Protein AF-A0A3B9FQT8-F1 (afdb_monomer_lite)

pLDDT: mean 70.8, std 20.66, range [24.17, 93.81]

Radius of gyration: 20.5 Å; chains: 1; bounding box: 71×34×58 Å

Structure (mmCIF, N/CA/C/O backbone):
data_AF-A0A3B9FQT8-F1
#
_entry.id   AF-A0A3B9FQT8-F1
#
loop_
_atom_site.group_PDB
_atom_site.id
_atom_site.type_symbol
_atom_site.label_atom_id
_atom_site.label_alt_id
_atom_site.label_comp_id
_atom_site.label_asym_id
_atom_site.label_entity_id
_atom_site.label_seq_id
_atom_site.pdbx_PDB_ins_code
_atom_site.Cartn_x
_atom_site.Cartn_y
_atom_site.Cartn_z
_atom_site.occupancy
_atom_site.B_iso_or_equiv
_atom_site.auth_seq_id
_atom_site.auth_comp_id
_atom_site.auth_asym_id
_atom_site.auth_atom_id
_atom_site.pdbx_PDB_model_num
ATOM 1 N N . MET A 1 1 ? -4.802 -6.062 -36.156 1.00 36.38 1 MET A N 1
ATOM 2 C CA . MET A 1 1 ? -5.718 -6.215 -35.008 1.00 36.38 1 MET A CA 1
ATOM 3 C C . MET A 1 1 ? -4.936 -6.921 -33.909 1.00 36.38 1 MET A C 1
ATOM 5 O O . MET A 1 1 ? -4.698 -8.113 -34.030 1.00 36.38 1 MET A O 1
ATOM 9 N N . LEU A 1 2 ? -4.397 -6.176 -32.940 1.00 36.47 2 LEU A N 1
ATOM 10 C CA . LEU A 1 2 ? -3.640 -6.739 -31.816 1.00 36.47 2 LEU A CA 1
ATOM 11 C C . LEU A 1 2 ? -4.646 -7.196 -30.754 1.00 36.47 2 LEU A C 1
ATOM 13 O O . LEU A 1 2 ? -5.379 -6.374 -30.210 1.00 36.47 2 LEU A O 1
ATOM 17 N N . LEU A 1 3 ? -4.719 -8.507 -30.516 1.00 34.28 3 LEU A N 1
ATOM 18 C CA . LEU A 1 3 ? -5.424 -9.066 -29.365 1.00 34.28 3 LEU A CA 1
ATOM 19 C C . LEU A 1 3 ? -4.626 -8.712 -28.103 1.00 34.28 3 LEU A C 1
ATOM 21 O O . LEU A 1 3 ? -3.493 -9.165 -27.951 1.00 34.28 3 LEU A O 1
ATOM 25 N N . PHE A 1 4 ? -5.213 -7.935 -27.196 1.00 37.38 4 PHE A N 1
ATOM 26 C CA . PHE A 1 4 ? -4.702 -7.795 -25.835 1.00 37.38 4 PHE A CA 1
ATOM 27 C C . PHE A 1 4 ? -5.179 -9.001 -25.025 1.00 37.38 4 PHE A C 1
ATOM 29 O O . PHE A 1 4 ? -6.368 -9.135 -24.742 1.00 37.38 4 PHE A O 1
ATOM 36 N N . ALA A 1 5 ? -4.265 -9.905 -24.681 1.00 36.44 5 ALA A N 1
ATOM 37 C CA . ALA A 1 5 ? -4.543 -10.942 -23.700 1.00 36.44 5 ALA A CA 1
ATOM 38 C C . ALA A 1 5 ? -4.401 -10.325 -22.303 1.00 36.44 5 ALA A C 1
ATOM 40 O O . ALA A 1 5 ? -3.292 -10.097 -21.829 1.00 36.44 5 ALA A O 1
ATOM 41 N N . THR A 1 6 ? -5.519 -10.027 -21.643 1.00 40.50 6 THR A N 1
ATOM 42 C CA . THR A 1 6 ? -5.519 -9.680 -20.218 1.00 40.50 6 THR A CA 1
ATOM 43 C C . THR A 1 6 ? -5.272 -10.960 -19.421 1.00 40.50 6 THR A C 1
ATOM 45 O O . THR A 1 6 ? -6.192 -11.734 -19.168 1.00 40.50 6 THR A O 1
ATOM 48 N N . THR A 1 7 ? -4.023 -11.236 -19.051 1.00 37.22 7 THR A N 1
ATOM 49 C CA . THR A 1 7 ? -3.712 -12.327 -18.120 1.00 37.22 7 THR A CA 1
ATOM 50 C C . THR A 1 7 ? -4.019 -11.877 -16.698 1.00 37.22 7 THR A C 1
ATOM 52 O O . THR A 1 7 ? -3.201 -11.228 -16.050 1.00 37.22 7 THR A O 1
ATOM 55 N N . ILE A 1 8 ? -5.211 -12.217 -16.208 1.00 42.59 8 ILE A N 1
ATOM 56 C CA . ILE A 1 8 ? -5.573 -12.025 -14.802 1.00 42.59 8 ILE A CA 1
ATOM 57 C C . ILE A 1 8 ? -4.926 -13.155 -13.998 1.00 42.59 8 ILE A C 1
ATOM 59 O O . ILE A 1 8 ? -5.256 -14.328 -14.170 1.00 42.59 8 ILE A O 1
ATOM 63 N N . SER A 1 9 ? -3.992 -12.805 -13.118 1.00 40.97 9 SER A N 1
ATOM 64 C CA . SER A 1 9 ? -3.380 -13.748 -12.179 1.00 40.97 9 SER A CA 1
ATOM 65 C C . SER A 1 9 ? -4.219 -13.802 -10.904 1.00 40.97 9 SER A C 1
ATOM 67 O O . SER A 1 9 ? -3.857 -13.181 -9.913 1.00 40.97 9 SER A O 1
ATOM 69 N N . VAL A 1 10 ? -5.353 -14.507 -10.913 1.00 44.75 10 VAL A N 1
ATOM 70 C CA . VAL A 1 10 ? -6.155 -14.655 -9.688 1.00 44.75 10 VAL A CA 1
ATOM 71 C C . VAL A 1 10 ? -5.441 -15.626 -8.757 1.00 44.75 10 VAL A C 1
ATOM 73 O O . VAL A 1 10 ? -5.371 -16.824 -9.027 1.00 44.75 10 VAL A O 1
ATOM 76 N N . ALA A 1 11 ? -4.915 -15.122 -7.649 1.00 50.19 11 ALA A N 1
ATOM 77 C CA . ALA A 1 11 ? -4.458 -15.962 -6.558 1.00 50.19 11 ALA A CA 1
ATOM 78 C C . ALA A 1 11 ? -5.355 -15.753 -5.343 1.00 50.19 11 ALA A C 1
ATOM 80 O O . ALA A 1 11 ? -5.634 -14.625 -4.958 1.00 50.19 11 ALA A O 1
ATOM 81 N N . SER A 1 12 ? -5.818 -16.850 -4.750 1.00 46.22 12 SER A N 1
ATOM 82 C CA . SER A 1 12 ? -6.508 -16.832 -3.463 1.00 46.22 12 SER A CA 1
ATOM 83 C C . SER A 1 12 ? -5.451 -16.941 -2.373 1.00 46.22 12 SER A C 1
ATOM 85 O O . SER A 1 12 ? -4.784 -17.970 -2.264 1.00 46.22 12 SER A O 1
ATOM 87 N N . ALA A 1 13 ? -5.251 -15.873 -1.602 1.00 50.38 13 ALA A N 1
ATOM 88 C CA . ALA A 1 13 ? -4.265 -15.883 -0.526 1.00 50.38 13 ALA A CA 1
ATOM 89 C C . ALA A 1 13 ? -4.839 -16.475 0.777 1.00 50.38 13 ALA A C 1
ATOM 91 O O . ALA A 1 13 ? -4.107 -17.141 1.507 1.00 50.38 13 ALA A O 1
ATOM 92 N N . TYR A 1 14 ? -6.135 -16.266 1.073 1.00 54.72 14 TYR A N 1
ATOM 93 C CA . TYR A 1 14 ? -6.756 -16.705 2.332 1.00 54.72 14 TYR A CA 1
ATOM 94 C C . TYR A 1 14 ? -8.260 -17.024 2.189 1.00 54.72 14 TYR A C 1
ATOM 96 O O . TYR A 1 14 ? -9.060 -16.103 2.003 1.00 54.72 14 TYR A O 1
ATOM 104 N N . PRO A 1 15 ? -8.691 -18.295 2.345 1.00 47.94 15 PRO A N 1
ATOM 105 C CA . PRO A 1 15 ? -10.110 -18.655 2.380 1.00 47.94 15 PRO A CA 1
ATOM 106 C C . PRO A 1 15 ? -10.819 -17.923 3.531 1.00 47.94 15 PRO A C 1
ATOM 108 O O . PRO A 1 15 ? -10.458 -18.102 4.692 1.00 47.94 15 PRO A O 1
ATOM 111 N N . GLY A 1 16 ? -11.804 -17.079 3.209 1.00 54.97 16 GLY A N 1
ATOM 112 C CA . GLY A 1 16 ? -12.600 -16.320 4.184 1.00 54.97 16 GLY A CA 1
ATOM 113 C C . GLY A 1 16 ? -12.370 -14.807 4.187 1.00 54.97 16 GLY A C 1
ATOM 114 O O . GLY A 1 16 ? -13.170 -14.089 4.779 1.00 54.97 16 GLY A O 1
ATOM 115 N N . SER A 1 17 ? -11.341 -14.299 3.500 1.00 65.50 17 SER A N 1
ATOM 116 C CA . SER A 1 17 ? -11.273 -12.863 3.205 1.00 65.50 17 SER A CA 1
ATOM 117 C C . SER A 1 17 ? -12.121 -12.534 1.983 1.00 65.50 17 SER A C 1
ATOM 119 O O . SER A 1 17 ? -12.069 -13.259 0.997 1.00 65.50 17 SER A O 1
ATOM 121 N N . ARG A 1 18 ? -12.854 -11.419 2.022 1.00 78.19 18 ARG A N 1
ATOM 122 C CA . ARG A 1 18 ? -13.570 -10.868 0.860 1.00 78.19 18 ARG A CA 1
ATOM 123 C C . ARG A 1 18 ? -12.899 -9.614 0.304 1.00 78.19 18 ARG A C 1
ATOM 125 O O . ARG A 1 18 ? -13.451 -8.986 -0.590 1.00 78.19 18 ARG A O 1
ATOM 132 N N . SER A 1 19 ? -11.734 -9.238 0.831 1.00 81.44 19 SER A N 1
ATOM 133 C CA . SER A 1 19 ? -10.982 -8.087 0.337 1.00 81.44 19 SER A CA 1
ATOM 134 C C . SER A 1 19 ? -10.170 -8.443 -0.907 1.00 81.44 19 SER A C 1
ATOM 136 O O . SER A 1 19 ? -9.731 -9.585 -1.071 1.00 81.44 19 SER A O 1
ATOM 138 N N . SER A 1 20 ? -9.936 -7.452 -1.763 1.00 88.81 20 SER A N 1
ATOM 139 C CA . SER A 1 20 ? -9.122 -7.571 -2.975 1.00 88.81 20 SER A CA 1
ATOM 140 C C . SER A 1 20 ? -8.176 -6.381 -3.119 1.00 88.81 20 SER A C 1
ATOM 142 O O . SER A 1 20 ? -8.439 -5.287 -2.611 1.00 88.81 20 SER A O 1
ATOM 144 N N . LEU A 1 21 ? -7.060 -6.607 -3.806 1.00 90.88 21 LEU A N 1
ATOM 145 C CA . LEU A 1 21 ? -6.100 -5.577 -4.187 1.00 90.88 21 LEU A CA 1
ATOM 146 C C . LEU A 1 21 ? -5.890 -5.625 -5.698 1.00 90.88 21 LEU A C 1
ATOM 148 O O . LEU A 1 21 ? -5.604 -6.676 -6.263 1.00 90.88 21 LEU A O 1
ATOM 152 N N . GLU A 1 22 ? -5.980 -4.466 -6.324 1.00 93.56 22 GLU A N 1
ATOM 153 C CA . GLU A 1 22 ? -5.729 -4.237 -7.737 1.00 93.56 22 GLU A CA 1
ATOM 154 C C . GLU A 1 22 ? -4.630 -3.186 -7.882 1.00 93.56 22 GLU A C 1
ATOM 156 O O . GLU A 1 22 ? -4.631 -2.179 -7.175 1.00 93.56 22 GLU A O 1
ATOM 161 N N . ILE A 1 23 ? -3.691 -3.410 -8.795 1.00 93.62 23 ILE A N 1
ATOM 162 C CA . ILE A 1 23 ? -2.623 -2.469 -9.118 1.00 93.62 23 I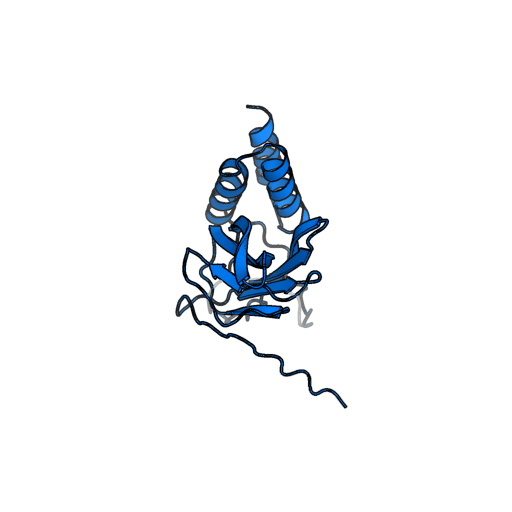LE A CA 1
ATOM 163 C C . ILE A 1 23 ? -2.557 -2.327 -10.634 1.00 93.62 23 ILE A C 1
ATOM 165 O O . ILE A 1 23 ? -2.303 -3.301 -11.345 1.00 93.62 23 ILE A O 1
ATOM 169 N N . VAL A 1 24 ? -2.749 -1.104 -11.120 1.00 93.38 24 VAL A N 1
ATOM 170 C CA . VAL A 1 24 ? -2.554 -0.750 -12.530 1.00 93.38 24 VAL A CA 1
ATOM 171 C C . VAL A 1 24 ? -1.216 -0.032 -12.681 1.00 93.38 24 VAL A C 1
ATOM 173 O O . VAL A 1 24 ? -0.952 0.947 -11.987 1.00 93.38 24 VAL A O 1
ATOM 176 N N . SER A 1 25 ? -0.365 -0.508 -13.583 1.00 93.12 25 SER A N 1
ATOM 177 C CA . SER A 1 25 ? 0.898 0.136 -13.936 1.00 93.12 25 SER A CA 1
ATOM 178 C C . SER A 1 25 ? 0.737 0.991 -15.187 1.00 93.12 25 SER A C 1
ATOM 180 O O . SER A 1 25 ? 0.276 0.513 -16.222 1.00 93.12 25 SER A O 1
ATOM 182 N N . TYR A 1 26 ? 1.180 2.246 -15.118 1.00 90.19 26 TYR A N 1
ATOM 183 C CA . TYR A 1 26 ? 1.289 3.133 -16.283 1.00 90.19 26 TYR A CA 1
ATOM 184 C C . TYR A 1 26 ? 2.712 3.234 -16.843 1.00 90.19 26 TYR A C 1
ATOM 186 O O . TYR A 1 26 ? 2.953 3.969 -17.798 1.00 90.19 26 TYR A O 1
ATOM 194 N N . SER A 1 27 ? 3.661 2.487 -16.278 1.00 87.25 27 SER A N 1
ATOM 195 C CA . SER A 1 27 ? 5.079 2.516 -16.676 1.00 87.25 27 SER A CA 1
ATOM 196 C C . SER A 1 27 ? 5.578 1.186 -17.240 1.00 87.25 27 SER A C 1
ATOM 198 O O . SER A 1 27 ? 6.781 0.966 -17.354 1.00 87.25 27 SER A O 1
ATOM 200 N N . GLY A 1 28 ? 4.645 0.317 -17.630 1.00 87.75 28 GLY A N 1
ATOM 201 C CA . GLY A 1 28 ? 4.908 -0.991 -18.221 1.00 87.75 28 GLY A CA 1
ATOM 202 C C . GLY A 1 28 ? 4.766 -2.155 -17.235 1.00 87.75 28 GLY A C 1
ATOM 203 O O . GLY A 1 28 ? 4.404 -1.940 -16.072 1.00 87.75 28 GLY A O 1
ATOM 204 N N . PRO A 1 29 ? 5.057 -3.390 -17.684 1.00 90.81 29 PRO A N 1
ATOM 205 C CA . PRO A 1 29 ? 4.688 -4.586 -16.940 1.00 90.81 29 PRO A CA 1
ATOM 206 C C . PRO A 1 29 ? 5.414 -4.697 -15.602 1.00 90.81 29 PRO A C 1
ATOM 208 O O . PRO A 1 29 ? 6.641 -4.591 -15.528 1.00 90.81 29 PRO A O 1
ATOM 211 N N . ILE A 1 30 ? 4.650 -4.985 -14.551 1.00 92.12 30 ILE A N 1
ATOM 212 C CA . ILE A 1 30 ? 5.148 -5.165 -13.189 1.00 92.12 30 ILE A CA 1
ATOM 213 C C . ILE A 1 30 ? 4.884 -6.578 -12.678 1.00 92.12 30 ILE A C 1
ATOM 215 O O . ILE A 1 30 ? 3.874 -7.202 -12.988 1.00 92.12 30 ILE A O 1
ATOM 219 N N . SER A 1 31 ? 5.795 -7.087 -11.854 1.00 92.38 31 SER A N 1
ATOM 220 C CA . SER A 1 31 ? 5.548 -8.253 -11.001 1.00 92.38 31 SER A CA 1
ATOM 221 C C . SER A 1 31 ? 5.262 -7.787 -9.585 1.00 92.38 31 SER A C 1
ATOM 223 O O . SER A 1 31 ? 5.954 -6.901 -9.081 1.00 92.38 31 SER A O 1
ATOM 225 N N . VAL A 1 32 ? 4.294 -8.414 -8.924 1.00 92.00 32 VAL A N 1
ATOM 226 C CA . VAL A 1 32 ? 3.884 -8.036 -7.570 1.00 92.00 32 VAL A CA 1
ATOM 227 C C . VAL A 1 32 ? 4.099 -9.207 -6.620 1.00 92.00 32 VAL A C 1
ATOM 229 O O . VAL A 1 32 ? 3.799 -10.360 -6.947 1.00 92.00 32 VAL A O 1
ATOM 232 N N . SER A 1 33 ? 4.639 -8.911 -5.438 1.00 91.31 33 SER A N 1
ATOM 233 C CA . SER A 1 33 ? 4.597 -9.813 -4.293 1.00 91.31 33 SER A CA 1
ATOM 234 C C . SER A 1 33 ? 3.704 -9.223 -3.202 1.00 91.31 33 SER A C 1
ATOM 236 O O . SER A 1 33 ? 3.688 -8.010 -2.983 1.00 91.31 33 SER A O 1
ATOM 238 N N . VAL A 1 34 ? 2.957 -10.090 -2.520 1.00 89.69 34 VAL A N 1
ATOM 239 C CA . VAL A 1 34 ? 2.217 -9.749 -1.300 1.00 89.69 34 VAL A CA 1
ATOM 240 C C . VAL A 1 34 ? 2.716 -10.678 -0.201 1.00 89.69 34 VAL A C 1
ATOM 242 O O . VAL A 1 34 ? 2.689 -11.896 -0.346 1.00 89.69 34 VAL A O 1
ATOM 245 N N . ASP A 1 35 ? 3.263 -10.103 0.864 1.00 89.06 35 ASP A N 1
ATOM 246 C CA . ASP A 1 35 ? 3.881 -10.793 2.001 1.00 89.06 35 ASP A CA 1
ATOM 247 C C . ASP A 1 35 ? 4.932 -11.812 1.568 1.00 89.06 35 ASP A C 1
ATOM 249 O O . ASP A 1 35 ? 5.012 -12.9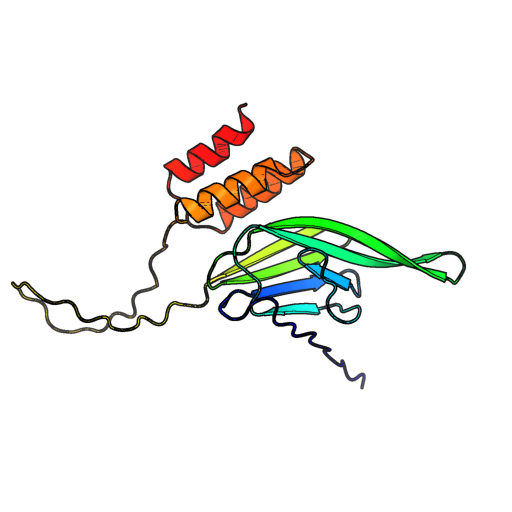27 2.081 1.00 89.06 35 ASP A O 1
ATOM 253 N N . ARG A 1 36 ? 5.767 -11.381 0.612 1.00 85.75 36 ARG A N 1
ATOM 254 C CA . ARG A 1 36 ? 6.863 -12.151 0.003 1.00 85.75 36 ARG A CA 1
ATOM 255 C C . ARG A 1 36 ? 6.406 -13.326 -0.866 1.00 85.75 36 ARG A C 1
ATOM 257 O O . ARG A 1 36 ? 7.253 -14.040 -1.400 1.00 85.75 36 ARG A O 1
ATOM 264 N N . GLN A 1 37 ? 5.103 -13.511 -1.061 1.00 86.62 37 GLN A N 1
ATOM 265 C CA . GLN A 1 37 ? 4.570 -14.447 -2.040 1.00 86.62 37 GLN A CA 1
ATOM 266 C C . GLN A 1 37 ? 4.452 -13.747 -3.393 1.00 86.62 37 GLN A C 1
ATOM 268 O O . GLN A 1 37 ? 3.776 -12.730 -3.508 1.00 86.62 37 GLN A O 1
ATOM 273 N N . TYR A 1 38 ? 5.126 -14.280 -4.412 1.00 83.94 38 TYR A N 1
ATOM 274 C CA . TYR A 1 38 ? 5.047 -13.760 -5.777 1.00 83.94 38 TYR A CA 1
ATOM 275 C C . TYR A 1 38 ? 3.788 -14.244 -6.474 1.00 83.94 38 TYR A C 1
ATOM 277 O O . TYR A 1 38 ? 3.401 -15.407 -6.337 1.00 83.94 38 TYR A O 1
ATOM 285 N N . PHE A 1 39 ? 3.204 -13.362 -7.275 1.00 77.94 39 PHE A N 1
ATOM 286 C CA . PHE A 1 39 ? 2.002 -13.667 -8.025 1.00 77.94 39 PHE A CA 1
ATOM 287 C C . PHE A 1 39 ? 2.209 -13.456 -9.520 1.00 77.94 39 PHE A C 1
ATOM 289 O O . PHE A 1 39 ? 2.568 -12.367 -9.964 1.00 77.94 39 PHE A O 1
ATOM 296 N N . GLY A 1 40 ? 1.913 -14.511 -10.282 1.00 70.88 40 GLY A N 1
ATOM 297 C CA . GLY A 1 40 ? 1.770 -14.444 -11.731 1.00 70.88 40 GLY A CA 1
ATOM 298 C C . GLY A 1 40 ? 3.045 -14.113 -12.506 1.00 70.88 40 GLY A C 1
ATOM 299 O O . GLY A 1 40 ? 4.168 -14.249 -12.023 1.00 70.88 40 GLY A O 1
ATOM 300 N N . GLN A 1 41 ? 2.824 -13.719 -13.757 1.00 79.44 41 GLN A N 1
ATOM 301 C CA . GLN A 1 41 ? 3.829 -13.171 -14.668 1.00 79.44 41 GLN A CA 1
ATOM 302 C C . GLN A 1 41 ? 3.765 -11.632 -14.633 1.00 79.44 41 GLN A C 1
ATOM 304 O O . GLN A 1 41 ? 2.735 -11.092 -14.219 1.00 79.44 41 GLN A O 1
ATOM 309 N N . PRO A 1 42 ? 4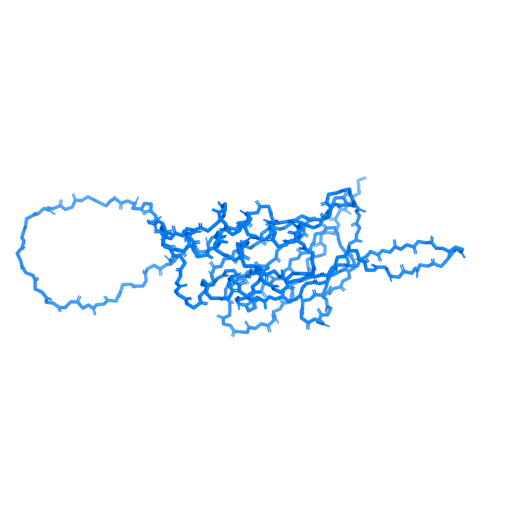.818 -10.915 -15.077 1.00 87.69 42 PRO A N 1
ATOM 310 C CA . PRO A 1 42 ? 4.760 -9.463 -15.214 1.00 87.69 42 PRO A CA 1
ATOM 311 C C . PRO A 1 42 ? 3.532 -9.011 -16.023 1.00 87.69 42 PRO A C 1
ATOM 313 O O . PRO A 1 42 ? 3.265 -9.552 -17.094 1.00 87.69 42 PRO A O 1
ATOM 316 N N . THR A 1 43 ? 2.791 -8.026 -15.518 1.00 88.06 43 THR A N 1
ATOM 317 C CA . THR A 1 43 ? 1.533 -7.534 -16.104 1.00 88.06 43 THR A CA 1
ATOM 318 C C . THR A 1 43 ? 1.379 -6.034 -15.865 1.00 88.06 43 THR A C 1
ATOM 320 O O . THR A 1 43 ? 1.861 -5.513 -14.862 1.00 88.06 43 THR A O 1
ATOM 323 N N . ASP A 1 44 ? 0.687 -5.330 -16.759 1.00 90.62 44 ASP A N 1
ATOM 324 C CA . ASP A 1 44 ? 0.304 -3.926 -16.543 1.00 90.62 44 ASP A CA 1
ATOM 325 C C . ASP A 1 44 ? -0.881 -3.801 -15.577 1.00 90.62 44 ASP A C 1
ATOM 327 O O . ASP A 1 44 ? -1.154 -2.732 -15.042 1.00 90.62 44 ASP A O 1
ATOM 331 N N . HIS A 1 45 ? -1.600 -4.900 -15.350 1.00 91.94 45 HIS A N 1
ATOM 332 C CA . HIS A 1 45 ? -2.745 -4.947 -14.459 1.00 91.94 45 HIS A CA 1
ATOM 333 C C . HIS A 1 45 ? -2.672 -6.201 -13.590 1.00 91.94 45 HIS A C 1
ATOM 335 O O . HIS A 1 45 ? -2.867 -7.328 -14.055 1.00 91.94 45 HIS A O 1
ATOM 341 N N . PHE A 1 46 ? -2.363 -5.988 -12.317 1.00 91.50 46 PHE A N 1
ATOM 342 C CA . PHE A 1 46 ? -2.317 -7.011 -11.288 1.00 91.50 46 PHE A CA 1
ATOM 343 C C . PHE A 1 46 ? -3.592 -6.962 -10.445 1.00 91.50 46 PHE A C 1
ATOM 345 O O . PHE A 1 46 ? -4.013 -5.886 -10.035 1.00 91.50 46 PHE A O 1
ATOM 352 N N . ALA A 1 47 ? -4.181 -8.117 -10.147 1.00 89.69 47 ALA A N 1
ATOM 353 C CA . ALA A 1 47 ? -5.306 -8.223 -9.226 1.00 89.69 47 ALA A CA 1
ATOM 354 C C . ALA A 1 47 ? -5.175 -9.494 -8.384 1.00 89.69 47 ALA A C 1
ATOM 356 O O . ALA A 1 47 ? -4.845 -10.555 -8.913 1.00 89.69 47 ALA A O 1
ATOM 357 N N . VAL A 1 48 ? -5.443 -9.386 -7.085 1.00 86.62 48 VAL A N 1
ATOM 358 C CA . VAL A 1 48 ? -5.457 -10.503 -6.138 1.00 86.62 48 VAL A CA 1
ATOM 359 C C . VAL A 1 48 ? -6.711 -10.432 -5.275 1.00 86.62 48 VAL A C 1
ATOM 361 O O . VAL A 1 48 ? -7.002 -9.410 -4.650 1.00 86.62 48 VAL A O 1
ATOM 364 N N . ASP A 1 49 ? -7.444 -11.541 -5.233 1.00 85.06 49 ASP A N 1
ATOM 365 C CA . ASP A 1 49 ? -8.678 -11.678 -4.465 1.00 85.06 49 ASP A CA 1
ATOM 366 C C . ASP A 1 49 ? -8.437 -12.452 -3.167 1.00 85.06 49 ASP A C 1
ATOM 368 O O . ASP A 1 49 ? -7.515 -13.263 -3.045 1.00 85.06 49 ASP A O 1
ATOM 372 N N . ASN A 1 50 ? -9.324 -12.258 -2.193 1.00 82.12 50 ASN A N 1
ATOM 373 C CA . ASN A 1 50 ? -9.254 -12.902 -0.881 1.00 82.12 50 ASN A CA 1
ATOM 374 C C . ASN A 1 50 ? -7.912 -12.633 -0.170 1.00 82.12 50 ASN A C 1
ATOM 376 O O . ASN A 1 50 ? -7.327 -13.511 0.474 1.00 82.12 50 ASN A O 1
ATOM 380 N N . ILE A 1 51 ? -7.400 -11.407 -0.300 1.00 82.75 51 ILE A N 1
ATOM 381 C CA . ILE A 1 51 ? -6.212 -10.951 0.425 1.00 82.75 51 ILE A CA 1
ATOM 382 C C . ILE A 1 51 ? -6.593 -10.679 1.881 1.00 82.75 51 ILE A C 1
ATOM 384 O O . ILE A 1 51 ? -7.631 -10.078 2.151 1.00 82.75 51 ILE A O 1
ATOM 388 N N . LYS A 1 52 ? -5.790 -11.134 2.849 1.00 81.50 52 LYS A N 1
ATOM 389 C CA . LYS A 1 52 ? -6.102 -10.939 4.274 1.00 81.50 52 LYS A CA 1
ATOM 390 C C . LYS A 1 52 ? -6.199 -9.433 4.596 1.00 81.50 52 LYS A C 1
ATOM 392 O O . LYS A 1 52 ? -5.273 -8.707 4.233 1.00 81.50 52 LYS A O 1
ATOM 397 N N . PRO A 1 53 ? -7.247 -8.970 5.305 1.00 77.38 53 PRO A N 1
ATOM 398 C CA . PRO A 1 53 ? -7.318 -7.591 5.779 1.00 77.38 53 PRO A CA 1
ATOM 399 C C . PRO A 1 53 ? -6.184 -7.251 6.759 1.00 77.38 53 PRO A C 1
ATOM 401 O O . PRO A 1 53 ? -5.619 -8.133 7.416 1.00 77.38 53 PRO A O 1
ATOM 404 N N . GLY A 1 54 ? -5.889 -5.961 6.895 1.00 74.56 54 GLY A N 1
ATOM 405 C CA . GLY A 1 54 ? -4.817 -5.417 7.727 1.00 74.56 54 GLY A CA 1
ATOM 406 C C . GLY A 1 54 ? -3.570 -5.039 6.928 1.00 74.56 54 GLY A C 1
ATOM 407 O O . GLY A 1 54 ? -3.607 -4.923 5.705 1.00 74.56 54 GLY A O 1
ATOM 408 N N . ASN A 1 55 ? -2.452 -4.832 7.626 1.00 77.00 55 ASN A N 1
ATOM 409 C CA . ASN 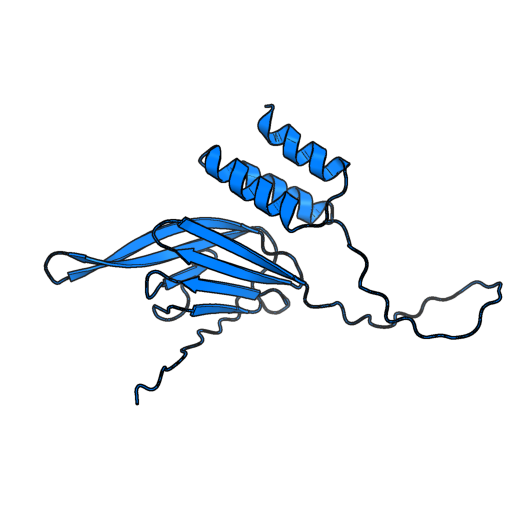A 1 55 ? -1.195 -4.415 7.004 1.00 77.00 55 ASN A CA 1
ATOM 410 C C . ASN A 1 55 ? -0.557 -5.560 6.224 1.00 77.00 55 ASN A C 1
ATOM 412 O O . ASN A 1 55 ? -0.111 -6.551 6.810 1.00 77.00 55 ASN A O 1
ATOM 416 N N . ARG A 1 56 ? -0.471 -5.396 4.905 1.00 83.81 56 ARG A N 1
ATOM 417 C CA . ARG A 1 56 ? 0.161 -6.349 3.989 1.00 83.81 56 ARG A CA 1
ATOM 418 C C . ARG A 1 56 ? 1.419 -5.737 3.402 1.00 83.81 56 ARG A C 1
ATOM 420 O O . ARG A 1 56 ? 1.433 -4.558 3.058 1.00 83.81 56 ARG A O 1
ATOM 427 N N . TYR A 1 57 ? 2.490 -6.515 3.332 1.00 86.88 57 TYR A N 1
ATOM 428 C CA . TYR A 1 57 ? 3.739 -6.049 2.739 1.00 86.88 57 TYR A CA 1
ATOM 429 C C . TYR A 1 57 ? 3.690 -6.247 1.227 1.00 86.88 57 TYR A C 1
ATOM 431 O O . TYR A 1 57 ? 3.598 -7.379 0.766 1.00 86.88 57 TYR A O 1
ATOM 439 N N . ILE A 1 58 ? 3.737 -5.162 0.464 1.00 91.50 58 ILE A N 1
ATOM 440 C CA . ILE A 1 58 ? 3.661 -5.182 -0.994 1.00 91.50 58 ILE A CA 1
ATOM 441 C C . ILE A 1 58 ? 5.033 -4.847 -1.558 1.00 91.50 58 ILE A C 1
ATOM 443 O O . ILE A 1 58 ? 5.638 -3.847 -1.171 1.00 91.50 58 ILE A O 1
ATOM 447 N N . GLU A 1 59 ? 5.502 -5.654 -2.503 1.00 93.62 59 GLU A N 1
ATOM 448 C CA . GLU A 1 59 ? 6.668 -5.327 -3.318 1.00 93.62 59 GLU A CA 1
ATOM 449 C C . GLU A 1 59 ? 6.279 -5.310 -4.793 1.00 93.62 59 GLU A C 1
ATOM 451 O O . GLU A 1 59 ? 5.583 -6.204 -5.276 1.00 93.62 59 GLU A O 1
ATOM 456 N N . ILE A 1 60 ? 6.768 -4.308 -5.517 1.00 93.81 60 ILE A N 1
ATOM 457 C CA . ILE A 1 60 ? 6.575 -4.175 -6.960 1.00 93.81 60 ILE A CA 1
ATOM 458 C C . ILE A 1 60 ? 7.942 -4.220 -7.621 1.00 93.81 60 ILE A C 1
ATOM 460 O O . ILE A 1 60 ? 8.878 -3.529 -7.209 1.00 93.81 60 ILE A O 1
ATOM 464 N N . PHE A 1 61 ? 8.046 -5.033 -8.662 1.00 93.25 61 PHE A N 1
ATOM 465 C CA . PHE A 1 61 ? 9.255 -5.212 -9.441 1.00 93.25 61 PHE A CA 1
ATOM 466 C C . PHE A 1 61 ? 8.994 -4.909 -10.909 1.00 93.25 61 PHE A C 1
ATOM 468 O O . PHE A 1 61 ? 7.951 -5.281 -11.441 1.00 93.25 61 PHE A O 1
ATOM 475 N N . GLY A 1 62 ? 9.975 -4.306 -11.567 1.00 90.81 62 GLY A N 1
ATOM 476 C CA . GLY A 1 62 ? 10.014 -4.166 -13.018 1.00 90.81 62 GLY A CA 1
ATOM 477 C C . GLY A 1 62 ? 11.191 -4.918 -13.617 1.00 90.81 62 GLY A C 1
ATOM 478 O O . GLY A 1 62 ? 11.978 -5.562 -12.914 1.00 90.81 62 GLY A O 1
ATOM 479 N N . THR A 1 63 ? 11.337 -4.793 -14.930 1.00 86.81 63 THR A N 1
ATOM 480 C CA . THR A 1 63 ? 12.484 -5.317 -15.670 1.00 86.81 63 THR A CA 1
ATOM 481 C C . THR A 1 63 ? 13.316 -4.162 -16.198 1.00 86.81 63 THR A C 1
ATOM 483 O O . THR A 1 63 ? 12.808 -3.289 -16.896 1.00 86.81 63 THR A O 1
ATOM 486 N N . ARG A 1 64 ? 14.613 -4.174 -15.895 1.00 82.44 64 ARG A N 1
ATOM 487 C CA . ARG A 1 64 ? 15.591 -3.256 -16.471 1.00 82.44 64 ARG A CA 1
ATOM 488 C C . ARG A 1 64 ? 16.533 -4.040 -17.368 1.00 82.44 64 ARG A C 1
ATOM 490 O O . ARG A 1 64 ? 17.055 -5.074 -16.966 1.00 82.44 64 ARG A O 1
ATOM 497 N N . PHE A 1 65 ? 16.767 -3.543 -18.576 1.00 80.69 65 PHE A N 1
ATOM 498 C CA . PHE A 1 65 ? 17.739 -4.144 -19.481 1.00 80.69 65 PHE A CA 1
ATOM 499 C C . PHE A 1 65 ? 19.111 -3.503 -19.282 1.00 80.69 65 PHE A C 1
ATOM 501 O O . PHE A 1 65 ? 19.252 -2.281 -19.364 1.00 80.69 65 PHE A O 1
ATOM 508 N N . HIS A 1 66 ? 20.126 -4.327 -19.038 1.00 78.31 66 HIS A N 1
ATOM 509 C CA . HIS A 1 66 ? 21.514 -3.897 -18.931 1.00 78.31 66 HIS A CA 1
ATOM 510 C C . HIS A 1 66 ? 22.411 -4.838 -19.738 1.00 78.31 66 HIS A C 1
ATOM 512 O O . HIS A 1 66 ? 22.398 -6.046 -19.522 1.00 78.31 66 HIS A O 1
ATOM 518 N N . HIS A 1 67 ? 23.160 -4.292 -20.703 1.00 78.56 67 HIS A N 1
ATOM 519 C CA . HIS A 1 67 ? 24.067 -5.053 -21.579 1.00 78.56 67 HIS A CA 1
ATOM 520 C C . HIS A 1 67 ? 23.435 -6.312 -22.215 1.00 78.56 67 HIS A C 1
ATOM 522 O O . HIS A 1 67 ? 24.054 -7.366 -22.277 1.00 78.56 67 HIS A O 1
ATOM 528 N N . GLY A 1 68 ? 22.183 -6.212 -22.678 1.00 80.19 68 GLY A N 1
ATOM 529 C CA . GLY A 1 68 ? 21.468 -7.331 -23.309 1.00 80.19 68 GLY A CA 1
ATOM 530 C C . GLY A 1 68 ? 20.860 -8.349 -22.336 1.00 80.19 68 GLY A C 1
ATOM 531 O O . GLY A 1 68 ? 20.188 -9.276 -22.779 1.00 80.19 68 GLY A O 1
ATOM 532 N N . HIS A 1 69 ? 21.026 -8.160 -21.025 1.00 79.50 69 HIS A N 1
ATOM 533 C CA . HIS A 1 69 ? 20.413 -8.989 -19.991 1.00 79.50 69 HIS A CA 1
ATOM 534 C C . HIS A 1 69 ? 19.217 -8.278 -19.353 1.00 79.50 69 HIS A C 1
ATOM 536 O O . HIS A 1 69 ? 19.264 -7.077 -19.086 1.00 79.50 69 HIS A O 1
ATOM 542 N N . ALA A 1 70 ? 18.142 -9.028 -19.109 1.00 81.38 70 ALA A N 1
ATOM 543 C CA . ALA A 1 70 ? 16.988 -8.568 -18.349 1.00 81.38 70 ALA A CA 1
ATOM 544 C C . ALA A 1 70 ? 17.235 -8.809 -16.854 1.00 81.38 70 ALA A C 1
ATOM 546 O O . ALA A 1 70 ? 17.353 -9.955 -16.421 1.00 81.38 70 ALA A O 1
ATOM 547 N N . GLU A 1 71 ? 17.295 -7.741 -16.067 1.00 84.62 71 GLU A N 1
ATOM 548 C CA . GLU A 1 71 ? 17.413 -7.799 -14.614 1.00 84.62 71 GLU A CA 1
ATOM 549 C C . GLU A 1 71 ? 16.094 -7.373 -13.965 1.00 84.62 71 GLU A C 1
ATOM 551 O O . GLU A 1 71 ? 15.462 -6.394 -14.373 1.00 84.62 71 GLU A O 1
ATOM 556 N N . ARG A 1 72 ? 15.665 -8.104 -12.932 1.00 85.62 72 ARG A N 1
ATOM 557 C CA . ARG A 1 72 ? 14.490 -7.725 -12.148 1.00 85.62 72 ARG A CA 1
ATOM 558 C C . ARG A 1 72 ? 14.888 -6.697 -11.094 1.00 85.62 72 ARG A C 1
ATOM 560 O O . ARG A 1 72 ? 15.655 -7.008 -10.188 1.00 85.62 72 ARG A O 1
ATOM 567 N N . VAL A 1 73 ? 14.306 -5.507 -11.166 1.00 89.44 73 VAL A N 1
ATOM 568 C CA . VAL A 1 73 ? 14.591 -4.397 -10.247 1.00 89.44 73 VAL A CA 1
ATOM 569 C C . VAL A 1 73 ? 13.406 -4.142 -9.326 1.00 89.44 73 VAL A C 1
ATOM 571 O O . VAL A 1 73 ? 12.254 -4.223 -9.748 1.00 89.44 73 VAL A O 1
ATOM 574 N N . LYS A 1 74 ? 13.678 -3.849 -8.053 1.00 91.75 74 LYS A N 1
ATOM 575 C CA . LYS A 1 74 ? 12.646 -3.482 -7.078 1.00 91.75 74 LYS A CA 1
ATOM 576 C C . LYS A 1 74 ? 12.286 -2.009 -7.263 1.00 91.75 74 LYS A C 1
ATOM 578 O O . LYS A 1 74 ? 13.159 -1.156 -7.155 1.00 91.75 74 LYS A O 1
ATOM 583 N N . LEU A 1 75 ? 11.016 -1.737 -7.544 1.00 91.00 75 LEU A N 1
ATOM 584 C CA . LEU A 1 75 ? 10.490 -0.396 -7.809 1.00 91.00 75 LEU A CA 1
ATOM 585 C C . LEU A 1 75 ? 9.765 0.186 -6.593 1.00 91.00 75 LEU A C 1
ATOM 587 O O . LEU A 1 75 ? 9.822 1.385 -6.350 1.00 91.00 75 LEU A O 1
ATOM 591 N N . PHE A 1 76 ? 9.106 -0.671 -5.814 1.00 92.25 76 PHE A N 1
ATOM 592 C CA . PHE A 1 76 ? 8.439 -0.294 -4.574 1.00 92.25 76 PHE A CA 1
ATOM 593 C C . PHE A 1 76 ? 8.524 -1.432 -3.557 1.00 92.25 76 PHE A C 1
ATOM 595 O O . PHE A 1 76 ? 8.503 -2.608 -3.925 1.00 92.25 76 PHE A O 1
ATOM 602 N N . ALA A 1 77 ? 8.600 -1.072 -2.278 1.00 90.50 77 ALA A N 1
ATOM 603 C CA . ALA A 1 77 ? 8.394 -1.982 -1.165 1.00 90.50 77 ALA A CA 1
ATOM 604 C C . ALA A 1 77 ? 7.848 -1.217 0.039 1.00 90.50 77 ALA A C 1
ATOM 606 O O . ALA A 1 77 ? 8.474 -0.264 0.500 1.00 90.50 77 ALA A O 1
ATOM 607 N N . GLY A 1 78 ? 6.711 -1.655 0.568 1.00 83.06 78 GLY A N 1
ATOM 608 C CA . GLY A 1 78 ? 6.078 -0.983 1.695 1.00 83.06 78 GLY A CA 1
ATOM 609 C C . GLY A 1 78 ? 4.869 -1.730 2.233 1.00 83.06 78 GLY A C 1
ATOM 610 O O . GLY A 1 78 ? 4.384 -2.687 1.629 1.00 83.06 78 GLY A O 1
ATOM 611 N N . ARG A 1 79 ? 4.386 -1.303 3.400 1.00 82.56 79 ARG A N 1
ATOM 612 C CA . ARG A 1 79 ? 3.131 -1.806 3.964 1.00 82.56 79 ARG A CA 1
ATOM 613 C C . ARG A 1 79 ? 1.949 -1.035 3.391 1.00 82.56 79 ARG A C 1
ATOM 615 O O . ARG A 1 79 ? 1.967 0.189 3.362 1.00 82.56 79 ARG A O 1
ATOM 622 N N . VAL A 1 80 ? 0.918 -1.768 2.992 1.00 83.81 80 VAL A N 1
ATOM 623 C CA . VAL A 1 80 ? -0.368 -1.232 2.544 1.00 83.81 80 VAL A CA 1
ATOM 624 C C . VAL A 1 80 ? -1.453 -1.795 3.449 1.00 83.81 80 VAL A C 1
ATOM 626 O O . VAL A 1 80 ? -1.529 -3.009 3.656 1.00 83.81 80 VAL A O 1
ATOM 629 N N . PHE A 1 81 ? -2.286 -0.917 4.001 1.00 81.50 81 PHE A N 1
ATOM 630 C CA . PHE A 1 81 ? -3.437 -1.334 4.789 1.00 81.50 81 PHE A CA 1
ATOM 631 C C . PHE A 1 81 ? -4.572 -1.775 3.863 1.00 81.50 81 PHE A C 1
ATOM 633 O O . PHE A 1 81 ? -5.072 -0.997 3.050 1.00 81.50 81 PHE A O 1
ATOM 640 N N . ILE A 1 82 ? -4.983 -3.032 4.001 1.00 83.12 82 ILE A N 1
ATOM 641 C CA . ILE A 1 82 ? -6.128 -3.601 3.301 1.00 83.12 82 ILE A CA 1
ATOM 642 C C . ILE A 1 82 ? -7.331 -3.551 4.241 1.00 83.12 82 ILE A C 1
ATOM 644 O O . ILE A 1 82 ? -7.389 -4.295 5.224 1.00 83.12 82 ILE A O 1
ATOM 648 N N . SER A 1 83 ? -8.304 -2.692 3.946 1.00 76.50 83 SER A N 1
ATOM 649 C CA . SER A 1 83 ? -9.548 -2.643 4.719 1.00 76.50 83 SER A CA 1
ATOM 650 C C . SER A 1 83 ? -10.330 -3.959 4.592 1.00 76.50 83 SER A C 1
ATOM 652 O O . SER A 1 83 ? -10.188 -4.716 3.626 1.00 76.50 83 SER A O 1
ATOM 654 N N . ASN A 1 84 ? -11.124 -4.276 5.617 1.00 76.00 84 ASN A N 1
ATOM 655 C CA . ASN A 1 84 ? -11.957 -5.477 5.592 1.00 76.00 84 ASN A CA 1
ATOM 656 C C . ASN A 1 84 ? -13.118 -5.302 4.606 1.00 76.00 84 ASN A C 1
ATOM 658 O O . ASN A 1 84 ? -13.653 -4.201 4.494 1.00 76.00 84 ASN A O 1
ATOM 662 N N . ASP A 1 85 ? -13.499 -6.393 3.936 1.00 76.44 85 ASP A N 1
ATOM 663 C CA . ASP A 1 85 ? -14.583 -6.430 2.954 1.00 76.44 85 ASP A CA 1
ATOM 664 C C . ASP A 1 85 ? -14.479 -5.285 1.933 1.00 76.44 85 ASP A C 1
ATOM 666 O O . ASP A 1 85 ? -15.457 -4.596 1.662 1.00 76.44 85 ASP A O 1
ATOM 670 N N . SER A 1 86 ? -13.291 -5.035 1.371 1.00 79.56 86 SER A N 1
ATOM 671 C CA . SER A 1 86 ? -13.096 -3.934 0.419 1.00 79.56 86 SER A CA 1
ATOM 672 C C . SER A 1 86 ? -12.207 -4.290 -0.766 1.00 79.56 86 SER A C 1
ATOM 674 O O . SER A 1 86 ? -11.282 -5.093 -0.655 1.00 79.56 86 SER A O 1
ATOM 676 N N . ARG A 1 87 ? -12.439 -3.610 -1.888 1.00 85.75 87 ARG A N 1
ATOM 677 C CA . ARG A 1 87 ? -11.515 -3.522 -3.017 1.00 85.75 87 ARG A CA 1
ATOM 678 C C . ARG A 1 87 ? -10.604 -2.321 -2.836 1.00 85.75 87 ARG A C 1
ATOM 680 O O . ARG A 1 87 ? -11.085 -1.202 -2.662 1.00 85.75 87 ARG A O 1
ATOM 687 N N . ILE A 1 88 ? -9.306 -2.563 -2.908 1.00 86.75 88 ILE A N 1
ATOM 688 C CA . ILE A 1 88 ? -8.275 -1.533 -2.923 1.00 86.75 88 ILE A CA 1
ATOM 689 C C . ILE A 1 88 ? -7.754 -1.416 -4.353 1.00 86.75 88 ILE A C 1
ATOM 691 O O . ILE A 1 88 ? -7.213 -2.384 -4.880 1.00 86.75 88 ILE A O 1
ATOM 695 N N . SER A 1 89 ? -7.905 -0.250 -4.976 1.00 88.50 89 SER A N 1
ATOM 696 C CA . SER A 1 89 ? -7.374 0.037 -6.309 1.00 88.50 89 SER A CA 1
ATOM 697 C C . SER A 1 89 ? -6.185 0.983 -6.189 1.00 88.50 89 SER A C 1
ATOM 699 O O . SER A 1 89 ? -6.293 2.105 -5.688 1.00 88.50 89 SER A O 1
ATOM 701 N N . ALA A 1 90 ? -5.033 0.517 -6.650 1.00 90.69 90 ALA A N 1
ATOM 702 C CA . ALA A 1 90 ? -3.761 1.211 -6.601 1.00 90.69 90 ALA A CA 1
ATOM 703 C C . ALA A 1 90 ? -3.215 1.463 -8.005 1.00 90.69 90 ALA A C 1
ATOM 705 O O . ALA A 1 90 ? -3.572 0.791 -8.976 1.00 90.69 90 ALA A O 1
ATOM 706 N N . VAL A 1 91 ? -2.301 2.420 -8.094 1.00 92.19 91 VAL A N 1
ATOM 707 C CA . VAL A 1 91 ? -1.580 2.745 -9.317 1.00 92.19 91 VAL A CA 1
ATOM 708 C C . VAL A 1 91 ? -0.086 2.722 -9.036 1.00 92.19 91 VAL A C 1
ATOM 710 O O . VAL A 1 91 ? 0.372 3.176 -7.987 1.00 92.19 91 VAL A O 1
ATOM 713 N N . PHE A 1 92 ? 0.672 2.204 -9.995 1.00 91.62 92 PHE A N 1
ATOM 714 C CA . PHE A 1 92 ? 2.112 2.376 -10.064 1.00 91.62 92 PHE A CA 1
ATOM 715 C C . PHE A 1 92 ? 2.480 3.211 -11.295 1.00 91.62 92 PHE A C 1
ATOM 717 O O . PHE A 1 92 ? 2.067 2.916 -12.417 1.00 91.62 92 PHE A O 1
ATOM 724 N N . ASP A 1 93 ? 3.281 4.247 -11.077 1.00 88.25 93 ASP A N 1
ATOM 725 C CA . ASP A 1 93 ? 3.866 5.077 -12.125 1.00 88.25 93 ASP A CA 1
ATOM 726 C C . ASP A 1 93 ? 5.319 5.400 -11.752 1.00 88.25 93 ASP A C 1
ATOM 728 O O . ASP A 1 93 ? 5.613 5.724 -10.609 1.00 88.25 93 ASP A O 1
ATOM 732 N N . GLU A 1 94 ? 6.252 5.326 -12.694 1.00 82.50 94 GLU A N 1
ATOM 733 C CA . GLU A 1 94 ? 7.686 5.517 -12.447 1.00 82.50 94 GLU A CA 1
ATOM 734 C C . GLU A 1 94 ? 8.010 6.944 -11.979 1.00 82.50 94 GLU A C 1
ATOM 736 O O . GLU A 1 94 ? 8.969 7.148 -11.238 1.00 82.50 94 GLU A O 1
ATOM 741 N N . ARG A 1 95 ? 7.198 7.942 -12.358 1.00 81.69 95 ARG A N 1
ATOM 742 C CA . ARG A 1 95 ? 7.407 9.341 -11.951 1.00 81.69 95 ARG A CA 1
ATOM 743 C C . ARG A 1 95 ? 6.782 9.646 -10.597 1.00 81.69 95 ARG A C 1
ATOM 745 O O . ARG A 1 95 ? 7.312 10.475 -9.863 1.00 81.69 95 ARG A O 1
ATOM 752 N N . ARG A 1 96 ? 5.631 9.040 -10.293 1.00 78.50 96 ARG A N 1
ATOM 753 C CA . ARG A 1 96 ? 4.848 9.310 -9.071 1.00 78.50 96 ARG A CA 1
ATOM 754 C C . ARG A 1 96 ? 5.021 8.260 -7.977 1.00 78.50 96 ARG A C 1
ATOM 756 O O . ARG A 1 96 ? 4.619 8.501 -6.845 1.00 78.50 96 ARG A O 1
ATOM 763 N N . GLY A 1 97 ? 5.622 7.126 -8.302 1.00 84.94 97 GLY A N 1
ATOM 764 C CA . GLY A 1 97 ? 5.700 5.962 -7.437 1.00 84.94 97 GLY A CA 1
ATOM 765 C C . GLY A 1 97 ? 4.372 5.210 -7.335 1.00 84.94 97 GLY A C 1
ATOM 766 O O . GLY A 1 97 ? 3.459 5.353 -8.150 1.00 84.94 97 GLY A O 1
ATOM 767 N N . PHE A 1 98 ? 4.293 4.369 -6.310 1.00 89.19 98 PHE A N 1
ATOM 768 C CA . PHE A 1 98 ? 3.089 3.632 -5.951 1.00 89.19 98 PHE A CA 1
ATOM 769 C C . PHE A 1 98 ? 2.163 4.495 -5.090 1.00 89.19 98 PHE A C 1
ATOM 771 O O . PHE A 1 98 ? 2.616 5.104 -4.121 1.00 89.19 98 PHE A O 1
ATOM 778 N N . TYR A 1 99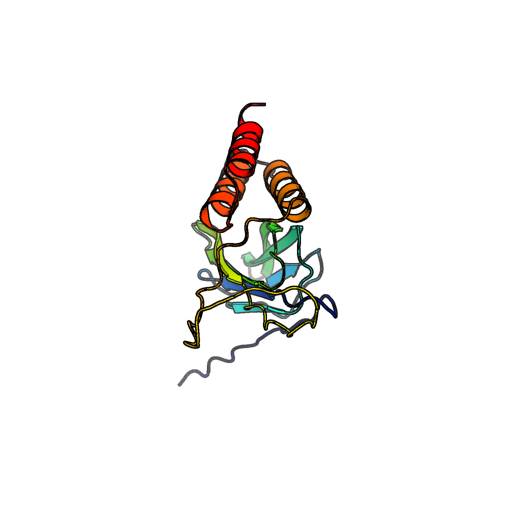 ? 0.868 4.504 -5.400 1.00 83.19 99 TYR A N 1
ATOM 779 C CA . TYR A 1 99 ? -0.144 5.161 -4.577 1.00 83.19 99 TYR A CA 1
ATOM 780 C C . TYR A 1 99 ? -1.501 4.465 -4.678 1.00 83.19 99 TYR A C 1
ATOM 782 O O . TYR A 1 99 ? -1.824 3.801 -5.663 1.00 83.19 99 TYR A O 1
ATOM 790 N N . ILE A 1 100 ? -2.324 4.644 -3.650 1.00 85.06 100 ILE A N 1
ATOM 791 C CA . ILE A 1 100 ? -3.683 4.106 -3.603 1.00 85.06 100 ILE A CA 1
ATOM 792 C C . ILE A 1 100 ? -4.625 5.143 -4.207 1.00 85.06 100 ILE A C 1
ATOM 794 O O . ILE A 1 100 ? -4.662 6.290 -3.764 1.00 85.06 100 ILE A O 1
ATOM 798 N N . ALA A 1 101 ? -5.349 4.744 -5.249 1.00 79.31 101 ALA A N 1
ATOM 799 C CA . ALA A 1 101 ? -6.282 5.608 -5.958 1.00 79.31 101 ALA A CA 1
ATOM 800 C C . ALA A 1 101 ? -7.681 5.558 -5.336 1.00 79.31 101 ALA A C 1
ATOM 802 O O . ALA A 1 101 ? -8.366 6.576 -5.291 1.00 79.31 101 ALA A O 1
ATOM 803 N N . GLU A 1 102 ? -8.110 4.385 -4.865 1.00 76.81 102 GLU A N 1
ATOM 804 C CA . GLU A 1 102 ? -9.453 4.205 -4.323 1.00 76.81 102 GLU A CA 1
ATOM 805 C C . GLU A 1 102 ? -9.542 3.015 -3.360 1.00 76.81 102 GLU A C 1
ATOM 807 O O . GLU A 1 102 ? -8.920 1.974 -3.571 1.00 76.81 102 GLU A O 1
ATOM 812 N N . THR A 1 103 ? -10.392 3.151 -2.342 1.00 77.25 103 THR A N 1
ATOM 813 C CA . THR A 1 103 ? -10.852 2.051 -1.488 1.00 77.25 103 THR A CA 1
ATOM 814 C C . THR A 1 103 ? -12.373 1.979 -1.571 1.00 77.25 103 THR A C 1
ATOM 816 O O . THR A 1 103 ? -13.059 2.913 -1.160 1.00 77.25 103 THR A O 1
ATOM 819 N N . ARG A 1 104 ? -12.918 0.871 -2.085 1.00 76.44 104 ARG A N 1
ATOM 820 C CA . ARG A 1 104 ? -14.367 0.633 -2.169 1.00 76.44 104 ARG A CA 1
ATOM 821 C C . ARG A 1 104 ? -14.788 -0.519 -1.261 1.00 76.44 104 ARG A C 1
ATOM 823 O O . ARG A 1 104 ? -14.340 -1.639 -1.497 1.00 76.44 104 ARG A O 1
ATOM 830 N N . PRO A 1 105 ? -15.675 -0.316 -0.275 1.00 75.12 105 PRO A N 1
ATOM 831 C CA . PRO A 1 105 ? -16.247 -1.430 0.471 1.00 75.12 105 PRO A CA 1
ATOM 832 C C . PRO A 1 105 ? -17.139 -2.286 -0.444 1.00 75.12 105 PRO A C 1
ATOM 834 O O . PRO A 1 105 ? -17.962 -1.768 -1.202 1.00 75.12 105 PRO A O 1
ATOM 837 N N . TYR A 1 106 ? -16.999 -3.605 -0.360 1.00 68.12 106 TYR A N 1
ATOM 838 C CA . TYR A 1 106 ? -17.979 -4.556 -0.863 1.00 68.12 106 TYR A CA 1
ATOM 839 C C . TYR A 1 106 ? -19.190 -4.475 0.065 1.00 68.12 106 TYR A C 1
ATOM 841 O O . TYR A 1 106 ? -19.140 -4.951 1.194 1.00 68.12 106 TYR A O 1
ATOM 849 N N . GLY A 1 107 ? -20.257 -3.812 -0.387 1.00 50.78 107 GLY A N 1
ATOM 850 C CA . GLY A 1 107 ? -21.445 -3.551 0.426 1.00 50.78 107 GLY A CA 1
ATOM 851 C C . GLY A 1 107 ? -21.908 -4.770 1.233 1.00 50.78 107 GLY A C 1
ATOM 852 O O . GLY A 1 107 ? -22.015 -5.886 0.715 1.00 50.78 107 GLY A O 1
ATOM 853 N N . THR A 1 108 ? -22.175 -4.551 2.519 1.00 41.50 108 THR A N 1
ATOM 854 C CA . THR A 1 108 ? -22.721 -5.561 3.421 1.00 41.50 108 THR A CA 1
ATOM 855 C C . THR A 1 108 ? -24.115 -5.950 2.937 1.00 41.50 108 THR A C 1
ATOM 857 O O . THR A 1 108 ? -25.050 -5.155 3.015 1.00 41.50 108 THR A O 1
ATOM 860 N N . TYR A 1 109 ? -24.284 -7.182 2.456 1.00 34.62 109 TYR A N 1
ATOM 861 C CA . TYR A 1 109 ? -25.610 -7.792 2.408 1.00 34.62 109 TYR A CA 1
ATOM 862 C C . TYR A 1 109 ? -26.062 -7.968 3.858 1.00 34.62 109 TYR A C 1
ATOM 864 O O . TYR A 1 109 ? -25.538 -8.820 4.574 1.00 34.62 109 TYR A O 1
ATOM 872 N N . GLY A 1 110 ? -26.984 -7.117 4.309 1.00 31.02 110 GLY A N 1
ATOM 873 C CA . GLY A 1 110 ? -27.630 -7.257 5.606 1.00 31.02 110 GLY A CA 1
ATOM 874 C C . GLY A 1 110 ? -28.368 -8.589 5.662 1.00 31.02 110 GLY A C 1
ATOM 875 O O . GLY A 1 110 ? -29.431 -8.744 5.066 1.00 31.02 110 GLY A O 1
ATOM 876 N N . TYR A 1 111 ? -27.787 -9.561 6.357 1.00 27.50 111 TYR A N 1
ATOM 877 C CA . TYR A 1 111 ? -28.494 -10.763 6.769 1.00 27.50 111 TYR A CA 1
ATOM 878 C C . TYR A 1 111 ? -29.451 -10.346 7.888 1.00 27.50 111 TYR A C 1
ATOM 880 O O . TYR A 1 111 ? -29.009 -9.874 8.936 1.00 27.50 111 TYR A O 1
ATOM 888 N N . GLY A 1 112 ? -30.757 -10.462 7.642 1.00 33.94 112 GLY A N 1
ATOM 889 C CA . GLY A 1 112 ? -31.795 -10.210 8.637 1.00 33.94 112 GLY A CA 1
ATOM 890 C C . GLY A 1 112 ? -31.632 -11.151 9.830 1.00 33.94 112 GLY A C 1
ATOM 891 O O . GLY A 1 112 ? -32.035 -12.310 9.775 1.00 33.94 112 GLY A O 1
ATOM 892 N N . GLY A 1 113 ? -31.002 -10.656 10.893 1.00 26.25 113 GLY A N 1
ATOM 893 C CA . GLY A 1 113 ? -30.898 -11.326 12.182 1.00 26.25 113 GLY A CA 1
ATOM 894 C C . GLY A 1 113 ? -32.079 -10.936 13.063 1.00 26.25 113 GLY A C 1
ATOM 895 O O . GLY A 1 113 ? -32.204 -9.785 13.468 1.00 26.25 113 GLY A O 1
ATOM 896 N N . TYR A 1 114 ? -32.950 -11.903 13.333 1.00 33.44 114 TYR A N 1
ATOM 897 C CA . TYR A 1 114 ? -34.057 -11.801 14.277 1.00 33.44 114 TYR A CA 1
ATOM 898 C C . TYR A 1 114 ? -33.567 -11.511 15.706 1.00 33.44 114 TYR A C 1
ATOM 900 O O . TYR A 1 114 ? -32.855 -12.324 16.289 1.00 33.44 114 TYR A O 1
ATOM 908 N N . GLN A 1 115 ? -34.025 -10.402 16.289 1.00 30.83 115 GLN A N 1
ATOM 909 C CA . GLN A 1 115 ? -34.126 -10.148 17.736 1.00 30.83 115 GLN A CA 1
ATOM 910 C C . GLN A 1 115 ? -35.039 -8.908 17.871 1.00 30.83 115 GLN A C 1
ATOM 912 O O . GLN A 1 115 ? -34.699 -7.865 17.334 1.00 30.83 115 GLN A O 1
ATOM 917 N N . GLY A 1 116 ? -36.258 -8.899 18.415 1.00 28.45 116 GLY A N 1
ATOM 918 C CA . GLY A 1 116 ? -36.904 -9.736 19.421 1.00 28.45 116 GLY A CA 1
ATOM 919 C C . GLY A 1 116 ? -37.131 -8.896 20.691 1.00 28.45 116 GLY A C 1
ATOM 920 O O . GLY A 1 116 ? -36.251 -8.926 21.541 1.00 28.45 116 GLY A O 1
ATOM 921 N N . TYR A 1 117 ? -38.302 -8.222 20.784 1.00 24.20 117 TYR A N 1
ATOM 922 C CA . TYR A 1 117 ? -38.871 -7.396 21.893 1.00 24.20 117 TYR A CA 1
ATOM 923 C C . TYR A 1 117 ? -38.225 -6.003 22.125 1.00 24.20 117 TYR A C 1
ATOM 925 O O . TYR A 1 117 ? -37.007 -5.918 22.188 1.00 24.20 117 TYR A O 1
ATOM 933 N N . ASP A 1 118 ? -38.898 -4.841 22.240 1.00 26.86 118 ASP A N 1
ATOM 934 C CA . ASP A 1 118 ? -40.297 -4.386 22.467 1.00 26.86 118 ASP A CA 1
ATOM 935 C C . ASP A 1 118 ? -40.496 -2.996 21.785 1.00 26.86 118 ASP A C 1
ATOM 937 O O . ASP A 1 118 ? -39.559 -2.204 21.769 1.00 26.86 118 ASP A O 1
ATOM 941 N N . THR A 1 119 ? -41.554 -2.693 21.013 1.00 33.16 119 THR A N 1
ATOM 942 C CA . THR A 1 119 ? -42.961 -2.302 21.329 1.00 33.16 119 THR A CA 1
ATOM 943 C C . THR A 1 119 ? -43.191 -0.787 21.605 1.00 33.16 119 THR A C 1
ATOM 945 O O . THR A 1 119 ? -42.628 -0.223 22.535 1.00 33.16 119 THR A O 1
ATOM 948 N N . TYR A 1 120 ? -44.125 -0.202 20.817 1.00 27.58 120 TYR A N 1
ATOM 949 C CA . TYR A 1 120 ? -44.683 1.179 20.719 1.00 27.58 120 TYR A CA 1
ATOM 950 C C . TYR A 1 120 ? -43.844 2.214 19.932 1.00 27.58 120 TYR A C 1
ATOM 952 O O . TYR A 1 120 ? -42.792 2.627 20.384 1.00 27.58 120 TYR A O 1
ATOM 960 N N . GLY A 1 121 ? -44.241 2.772 18.782 1.00 24.17 121 GLY A N 1
ATOM 961 C CA . GLY A 1 121 ? -45.474 2.725 17.997 1.00 24.17 121 GLY A CA 1
ATOM 962 C C . GLY A 1 121 ? -45.470 3.851 16.938 1.00 24.17 121 GLY A C 1
ATOM 963 O O . GLY A 1 121 ? -44.862 4.893 17.153 1.00 24.17 121 GLY A O 1
ATOM 964 N N . TYR A 1 122 ? -46.208 3.619 15.844 1.00 25.83 122 TYR A N 1
ATOM 965 C CA . TYR A 1 122 ? -46.636 4.538 14.769 1.00 25.83 122 TYR A CA 1
ATOM 966 C C . TYR A 1 122 ? -45.623 5.017 13.712 1.00 25.83 122 TYR A C 1
ATOM 968 O O . TYR A 1 122 ? -44.836 5.931 13.926 1.00 25.83 122 TYR A O 1
ATOM 976 N N . GLY A 1 123 ? -45.784 4.478 12.497 1.00 26.58 123 GLY A N 1
ATOM 977 C CA . GLY A 1 123 ? -45.252 5.042 11.254 1.00 26.58 123 GLY A CA 1
ATOM 978 C C . GLY A 1 123 ? -45.091 3.983 10.167 1.00 26.58 123 GLY A C 1
ATOM 979 O O . GLY A 1 123 ? -44.052 3.342 10.089 1.00 26.58 123 GLY A O 1
ATOM 980 N N . GLN A 1 124 ? -46.144 3.767 9.380 1.00 30.00 124 GLN A N 1
ATOM 981 C CA . GLN A 1 124 ? -46.197 2.828 8.258 1.00 30.00 124 GLN A CA 1
ATOM 982 C C . GLN A 1 124 ? -45.170 3.142 7.159 1.00 30.00 124 GLN A C 1
ATOM 984 O O . GLN A 1 124 ? -44.933 4.303 6.841 1.00 30.00 124 GLN A O 1
ATOM 989 N N . ASP A 1 125 ? -44.638 2.059 6.587 1.00 35.38 125 ASP A N 1
ATOM 990 C CA . ASP A 1 125 ? -44.158 1.869 5.214 1.00 35.38 125 ASP A CA 1
ATOM 991 C C . ASP A 1 125 ? -43.714 3.100 4.414 1.00 35.38 125 ASP A C 1
ATOM 993 O O . ASP A 1 125 ? -44.531 3.851 3.886 1.00 35.38 125 ASP A O 1
ATOM 997 N N . GLN A 1 126 ? -42.405 3.174 4.156 1.00 32.31 126 GLN A N 1
ATOM 998 C CA . GLN A 1 126 ? -41.879 3.364 2.802 1.00 32.31 126 GLN A CA 1
ATOM 999 C C . GLN A 1 126 ? -40.390 3.009 2.777 1.00 32.31 126 GLN A C 1
ATOM 1001 O O . GLN A 1 126 ? -39.578 3.599 3.488 1.00 32.31 126 GLN A O 1
ATOM 1006 N N . GLY A 1 127 ? -40.046 2.009 1.961 1.00 32.81 127 GLY A N 1
ATOM 1007 C CA . GLY A 1 127 ? -38.686 1.523 1.755 1.00 32.81 127 GLY A CA 1
ATOM 1008 C C . GLY A 1 127 ? -37.760 2.626 1.258 1.00 32.81 127 GLY A C 1
ATOM 1009 O O . GLY A 1 127 ? -37.665 2.892 0.063 1.00 32.81 127 GLY A O 1
ATOM 1010 N N . TYR A 1 128 ? -37.054 3.251 2.191 1.00 28.47 128 TYR A N 1
ATOM 1011 C CA . TYR A 1 128 ? -35.920 4.102 1.891 1.00 28.47 128 TYR A CA 1
ATOM 1012 C C . TYR A 1 128 ? -34.704 3.197 1.717 1.00 28.47 128 TYR A C 1
ATOM 1014 O O . TYR A 1 128 ? -34.221 2.595 2.676 1.00 28.47 128 TYR A O 1
ATOM 1022 N N . TYR A 1 129 ? -34.210 3.094 0.482 1.00 33.19 129 TYR A N 1
ATOM 1023 C CA . TYR A 1 129 ? -32.866 2.603 0.193 1.00 33.19 129 TYR A CA 1
ATOM 1024 C C . TYR A 1 129 ? -31.871 3.527 0.905 1.00 33.19 129 TYR A C 1
ATOM 1026 O O . TYR A 1 129 ? -31.446 4.550 0.370 1.00 33.19 129 TYR A O 1
ATOM 1034 N N . GLY A 1 130 ? -31.582 3.213 2.167 1.00 33.72 130 GLY A N 1
ATOM 1035 C CA . GLY A 1 130 ? -30.647 3.958 2.987 1.00 33.72 130 GLY A CA 1
ATOM 1036 C C . GLY A 1 130 ? -29.259 3.826 2.384 1.00 33.72 130 GLY A C 1
ATOM 1037 O O . GLY A 1 130 ? -28.707 2.728 2.325 1.00 33.72 130 GLY A O 1
ATOM 1038 N N . TYR A 1 131 ? -28.697 4.944 1.931 1.00 34.19 131 TYR A N 1
ATOM 1039 C CA . TYR A 1 131 ? -27.264 5.059 1.694 1.00 34.19 131 TYR A CA 1
ATOM 1040 C C . TYR A 1 131 ? -26.548 4.509 2.931 1.00 34.19 131 TYR A C 1
ATOM 1042 O O . TYR A 1 131 ? -26.841 4.946 4.046 1.00 34.19 131 TYR A O 1
ATOM 1050 N N . ALA A 1 132 ? -25.679 3.511 2.745 1.00 46.16 132 ALA A N 1
ATOM 1051 C CA . ALA A 1 132 ? -24.930 2.916 3.843 1.00 46.16 132 ALA A CA 1
ATOM 1052 C C . ALA A 1 132 ? -24.228 4.041 4.609 1.00 46.16 132 ALA A C 1
ATOM 1054 O O . ALA A 1 132 ? -23.399 4.758 4.045 1.00 46.16 132 ALA A O 1
ATOM 1055 N N . SER A 1 133 ? -24.628 4.239 5.866 1.00 49.75 133 SER A N 1
ATOM 1056 C CA . SER A 1 133 ? -24.068 5.303 6.686 1.00 49.75 133 SER A CA 1
ATOM 1057 C C . SER A 1 133 ? -22.564 5.068 6.821 1.00 49.75 133 SER A C 1
ATOM 1059 O O . SER A 1 133 ? -22.159 3.927 7.056 1.00 49.75 133 SER A O 1
ATOM 1061 N N . PRO A 1 134 ? -21.734 6.113 6.698 1.00 54.34 134 PRO A N 1
ATOM 1062 C CA . PRO A 1 134 ? -20.330 6.067 7.065 1.00 54.34 134 PRO A CA 1
ATOM 1063 C C . PRO A 1 134 ? -20.101 5.338 8.388 1.00 54.34 134 PRO A C 1
ATOM 1065 O O . PRO A 1 134 ? -20.515 5.826 9.440 1.00 54.34 134 PRO A O 1
ATOM 1068 N N . VAL A 1 135 ? -19.462 4.169 8.349 1.00 66.38 135 VAL A N 1
ATOM 1069 C CA . VAL A 1 135 ? -19.054 3.470 9.570 1.00 66.38 135 VAL A CA 1
ATOM 1070 C C . VAL A 1 135 ? -17.602 3.841 9.835 1.00 66.38 135 VAL A C 1
ATOM 1072 O O . VAL A 1 135 ? -16.745 3.513 9.008 1.00 66.38 135 VAL A O 1
ATOM 1075 N N . PRO A 1 136 ? -17.303 4.546 10.938 1.00 72.00 136 PRO A N 1
ATOM 1076 C CA . PRO A 1 136 ? -15.932 4.868 11.273 1.00 72.00 136 PRO A CA 1
ATOM 1077 C C . PRO A 1 136 ? -15.117 3.599 11.527 1.00 72.00 136 PRO A C 1
ATOM 1079 O O . PRO A 1 136 ? -15.639 2.574 11.969 1.00 72.00 136 PRO A O 1
ATOM 1082 N N . MET A 1 137 ? -13.820 3.687 11.250 1.00 74.62 137 MET A N 1
ATOM 1083 C CA . MET A 1 137 ? -12.863 2.607 11.441 1.00 74.62 137 MET A CA 1
ATOM 1084 C C . MET A 1 137 ? -12.957 2.048 12.868 1.00 74.62 137 MET A C 1
ATOM 1086 O O . MET A 1 137 ? -12.937 2.805 13.841 1.00 74.62 137 MET A O 1
ATOM 1090 N N . SER A 1 138 ? -13.045 0.722 13.008 1.00 77.62 138 SER A N 1
ATOM 1091 C CA . SER A 1 138 ? -13.066 0.093 14.335 1.00 77.62 138 SER A CA 1
ATOM 1092 C C . SER A 1 138 ? -11.740 0.318 15.071 1.00 77.62 138 SER A C 1
ATOM 1094 O O . SER A 1 138 ? -10.707 0.558 14.448 1.00 77.62 138 SER A O 1
ATOM 1096 N N . SER A 1 139 ? -11.735 0.207 16.401 1.00 68.62 139 SER A N 1
ATOM 1097 C CA . SER A 1 139 ? -10.534 0.434 17.219 1.00 68.62 139 SER A CA 1
ATOM 1098 C C . SER A 1 139 ? -9.345 -0.445 16.812 1.00 68.62 139 SER A C 1
ATOM 1100 O O . SER A 1 139 ? -8.226 0.050 16.710 1.00 68.62 139 SER A O 1
ATOM 1102 N N . GLY A 1 140 ? -9.581 -1.725 16.510 1.00 63.53 140 GLY A N 1
ATOM 1103 C CA . GLY A 1 140 ? -8.531 -2.640 16.048 1.00 63.53 140 GLY A CA 1
ATOM 1104 C C . GLY A 1 140 ? -7.977 -2.273 14.668 1.00 63.53 140 GLY A C 1
ATOM 1105 O O . GLY A 1 140 ? -6.768 -2.313 14.453 1.00 63.53 140 GLY A O 1
ATOM 1106 N N . GLN A 1 141 ? -8.847 -1.858 13.742 1.00 65.56 141 GLN A N 1
ATOM 1107 C CA . GLN A 1 141 ? -8.422 -1.369 12.425 1.00 65.56 141 GLN A CA 1
ATOM 1108 C C . GLN A 1 141 ? -7.634 -0.062 12.546 1.00 65.56 141 GLN A C 1
ATOM 1110 O O . GLN A 1 141 ? -6.640 0.119 11.851 1.00 65.56 141 GLN A O 1
ATOM 1115 N N . PHE A 1 142 ? -8.047 0.809 13.467 1.00 79.62 142 PHE A N 1
ATOM 1116 C CA . PHE A 1 142 ? -7.390 2.081 13.720 1.00 79.62 142 PHE A CA 1
ATOM 1117 C C . PHE A 1 142 ? -5.997 1.907 14.324 1.00 79.62 142 PHE A C 1
ATOM 1119 O O . PHE A 1 142 ? -5.066 2.564 13.874 1.00 79.62 142 PHE A O 1
ATOM 1126 N N . SER A 1 143 ? -5.827 0.967 15.258 1.00 74.81 143 SER A N 1
ATOM 1127 C CA . SER A 1 143 ? -4.500 0.599 15.766 1.00 74.81 143 SER A CA 1
ATOM 1128 C C . SER A 1 143 ? -3.583 0.133 14.635 1.00 74.81 143 SER A C 1
ATOM 1130 O O . SER A 1 143 ? -2.481 0.644 14.497 1.00 74.81 143 SER A O 1
ATOM 1132 N N . GLY A 1 144 ? -4.062 -0.768 13.769 1.00 68.56 144 GLY A N 1
ATOM 1133 C CA . GLY A 1 144 ? -3.263 -1.243 12.636 1.00 68.56 144 GLY A CA 1
ATOM 1134 C C . GLY A 1 144 ? -2.928 -0.143 11.624 1.00 68.56 144 GLY A C 1
ATOM 1135 O O . GLY A 1 144 ? -1.867 -0.174 11.006 1.00 68.56 144 GLY A O 1
ATOM 1136 N N . TYR A 1 145 ? -3.807 0.845 11.459 1.00 79.31 145 TYR A N 1
ATOM 1137 C CA . TYR A 1 145 ? -3.526 2.020 10.642 1.00 79.31 145 TYR A CA 1
ATOM 1138 C C . TYR A 1 145 ? -2.448 2.919 11.270 1.00 79.31 145 TYR A C 1
ATOM 1140 O O . TYR A 1 145 ? -1.542 3.336 10.552 1.00 79.31 145 TYR A O 1
ATOM 1148 N N . LEU A 1 146 ? -2.483 3.166 12.584 1.00 82.62 146 LEU A N 1
ATOM 1149 C CA . LEU A 1 146 ? -1.410 3.898 13.269 1.00 82.62 146 LEU A CA 1
ATOM 1150 C C . LEU A 1 146 ? -0.066 3.170 13.148 1.00 82.62 146 LEU A C 1
ATOM 1152 O O . LEU A 1 146 ? 0.923 3.804 12.792 1.00 82.62 146 LEU A O 1
ATOM 1156 N N . ASP A 1 147 ? -0.052 1.844 13.310 1.00 78.06 147 ASP A N 1
ATOM 1157 C CA . ASP A 1 147 ? 1.152 1.034 13.085 1.00 78.06 147 ASP A CA 1
ATOM 1158 C C . ASP A 1 147 ? 1.664 1.185 11.641 1.00 78.06 147 ASP A C 1
ATOM 1160 O O . ASP A 1 147 ? 2.864 1.227 11.398 1.00 78.06 147 ASP A O 1
ATOM 1164 N N . ALA A 1 148 ? 0.763 1.299 10.656 1.00 73.25 148 ALA A N 1
ATOM 1165 C CA . ALA A 1 148 ? 1.143 1.497 9.257 1.00 73.25 148 ALA A CA 1
ATOM 1166 C C . ALA A 1 148 ? 1.760 2.875 9.002 1.00 73.25 148 ALA A C 1
ATOM 1168 O O . ALA A 1 148 ? 2.633 2.986 8.142 1.00 73.25 148 ALA A O 1
ATOM 1169 N N . VAL A 1 149 ? 1.294 3.912 9.703 1.00 79.00 149 VAL A N 1
ATOM 1170 C CA . VAL A 1 149 ? 1.895 5.250 9.654 1.00 79.00 149 VAL A CA 1
ATOM 1171 C C . VAL A 1 149 ? 3.270 5.222 10.315 1.00 79.00 149 VAL A C 1
ATOM 1173 O O . VAL A 1 149 ? 4.202 5.788 9.756 1.00 79.00 149 VAL A O 1
ATOM 1176 N N . ASP A 1 150 ? 3.422 4.542 11.451 1.00 81.25 150 ASP A N 1
ATOM 1177 C CA . ASP A 1 150 ? 4.674 4.535 12.213 1.00 81.25 150 ASP A CA 1
ATOM 1178 C C . ASP A 1 150 ? 5.772 3.658 11.587 1.00 81.25 150 ASP A C 1
ATOM 1180 O O . ASP A 1 150 ? 6.940 4.037 11.573 1.00 81.25 150 ASP A O 1
ATOM 1184 N N . ASP A 1 151 ? 5.400 2.545 10.946 1.00 78.00 151 ASP A N 1
ATOM 1185 C CA . ASP A 1 151 ? 6.322 1.614 10.275 1.00 78.00 151 ASP A CA 1
ATOM 1186 C C . ASP A 1 151 ? 7.018 2.199 9.021 1.00 78.00 151 ASP A C 1
ATOM 1188 O O . ASP A 1 151 ? 7.793 1.502 8.352 1.00 78.00 151 ASP A O 1
ATOM 1192 N N . GLN A 1 152 ? 6.746 3.452 8.636 1.00 74.88 152 GLN A N 1
ATOM 1193 C CA . GLN A 1 152 ? 7.354 4.048 7.444 1.00 74.88 152 GLN A CA 1
ATOM 1194 C C . GLN A 1 152 ? 8.747 4.614 7.730 1.00 74.88 152 GLN A C 1
ATOM 1196 O O . GLN A 1 152 ? 8.961 5.399 8.646 1.00 74.88 152 GLN A O 1
ATOM 1201 N N . TRP A 1 153 ? 9.695 4.279 6.852 1.00 61.50 153 TRP A N 1
ATOM 1202 C CA . TRP A 1 153 ? 11.104 4.665 6.984 1.00 61.50 153 TRP A CA 1
ATOM 1203 C C . TRP A 1 153 ? 11.342 6.183 6.952 1.00 61.50 153 TRP A C 1
ATOM 1205 O O . TRP A 1 153 ? 12.240 6.685 7.625 1.00 61.50 153 TRP A O 1
ATOM 1215 N N . THR A 1 154 ? 10.608 6.917 6.110 1.00 70.38 154 THR A N 1
ATOM 1216 C CA . THR A 1 154 ? 10.803 8.361 5.918 1.00 70.38 154 THR A CA 1
ATOM 1217 C C . THR A 1 154 ? 9.577 9.139 6.356 1.00 70.38 154 THR A C 1
ATOM 1219 O O . THR A 1 154 ? 8.445 8.708 6.152 1.00 70.38 154 THR A O 1
ATOM 1222 N N . GLU A 1 155 ? 9.809 10.349 6.851 1.00 74.94 155 GLU A N 1
ATOM 1223 C CA . GLU A 1 155 ? 8.749 11.277 7.243 1.00 74.94 155 GLU A CA 1
ATOM 1224 C C . GLU A 1 155 ? 7.777 11.587 6.092 1.00 74.94 155 GLU A C 1
ATOM 1226 O O . GLU A 1 155 ? 6.564 11.645 6.277 1.00 74.94 155 GLU A O 1
ATOM 1231 N N . SER A 1 156 ? 8.292 11.696 4.863 1.00 64.06 156 SER A N 1
ATOM 1232 C CA . SER A 1 156 ? 7.461 11.876 3.669 1.00 64.06 156 SER A CA 1
ATOM 1233 C C . SER A 1 156 ? 6.528 10.687 3.422 1.00 64.06 156 SER A C 1
ATOM 1235 O O . SER A 1 156 ? 5.374 10.896 3.053 1.00 64.06 156 SER A O 1
ATOM 1237 N N . ASN A 1 157 ? 6.988 9.455 3.664 1.00 58.75 157 ASN A N 1
ATOM 1238 C CA . ASN A 1 157 ? 6.157 8.259 3.529 1.00 58.75 157 ASN A CA 1
ATOM 1239 C C . ASN A 1 157 ? 5.139 8.162 4.674 1.00 58.75 157 ASN A C 1
ATOM 1241 O O . ASN A 1 157 ? 3.977 7.851 4.412 1.00 58.75 157 ASN A O 1
ATOM 1245 N N . ARG A 1 158 ? 5.535 8.490 5.917 1.00 74.75 158 ARG A N 1
ATOM 1246 C CA . ARG A 1 158 ? 4.619 8.582 7.075 1.00 74.75 158 ARG A CA 1
ATOM 1247 C C . ARG A 1 158 ? 3.462 9.529 6.756 1.00 74.75 158 ARG A C 1
ATOM 1249 O O . ARG A 1 158 ? 2.298 9.147 6.867 1.00 74.75 158 ARG A O 1
ATOM 1256 N N . LEU A 1 159 ? 3.776 10.731 6.264 1.00 78.81 159 LEU A N 1
ATOM 1257 C CA . LEU A 1 159 ? 2.782 11.740 5.893 1.00 78.81 159 LEU A CA 1
ATOM 1258 C C . LEU A 1 159 ? 1.869 11.270 4.752 1.00 78.81 159 LEU A C 1
ATOM 1260 O O . LEU A 1 159 ? 0.662 11.491 4.807 1.00 78.81 159 LEU A O 1
ATOM 1264 N N . GLN A 1 160 ? 2.416 10.610 3.728 1.00 68.94 160 GLN A N 1
ATOM 1265 C CA . GLN A 1 160 ? 1.617 10.075 2.620 1.00 68.94 160 GLN A CA 1
ATOM 1266 C C . GLN A 1 160 ? 0.617 9.012 3.090 1.00 68.94 160 GLN A C 1
ATOM 1268 O O . GLN A 1 160 ? -0.560 9.090 2.735 1.00 68.94 160 GLN A O 1
ATOM 1273 N N . VAL A 1 161 ? 1.054 8.061 3.921 1.00 68.00 161 VAL A N 1
ATOM 1274 C CA . VAL A 1 161 ? 0.184 7.010 4.476 1.00 68.00 161 VAL A CA 1
ATOM 1275 C C . VAL A 1 161 ? -0.869 7.608 5.412 1.00 68.00 161 VAL A C 1
ATOM 1277 O O . VAL A 1 161 ? -2.038 7.223 5.347 1.00 68.00 161 VAL A O 1
ATOM 1280 N N . ALA A 1 162 ? -0.498 8.603 6.222 1.00 77.00 162 ALA A N 1
ATOM 1281 C CA . ALA A 1 162 ? -1.432 9.305 7.096 1.00 77.00 162 ALA A CA 1
ATOM 1282 C C . ALA A 1 162 ? -2.493 10.095 6.307 1.00 77.00 162 ALA A C 1
ATOM 1284 O O . ALA A 1 162 ? -3.692 9.983 6.564 1.00 77.00 162 ALA A O 1
ATOM 1285 N N . LEU A 1 163 ? -2.081 10.863 5.294 1.00 73.38 163 LEU A N 1
ATOM 1286 C CA . LEU A 1 163 ? -3.004 11.601 4.426 1.00 73.38 163 LEU A CA 1
ATOM 1287 C C . LEU A 1 163 ? -3.950 10.662 3.684 1.00 73.38 163 LEU A C 1
ATOM 1289 O O . LEU A 1 163 ? -5.142 10.949 3.570 1.00 73.38 163 LEU A O 1
ATOM 1293 N N . GLN A 1 164 ? -3.444 9.524 3.217 1.00 68.19 164 GLN A N 1
ATOM 1294 C CA . GLN A 1 164 ? -4.267 8.496 2.602 1.00 68.19 164 GLN A CA 1
ATOM 1295 C C . GLN A 1 164 ? -5.321 7.973 3.590 1.00 68.19 164 GLN A C 1
ATOM 1297 O O . GLN A 1 164 ? -6.503 7.891 3.253 1.00 68.19 164 GLN A O 1
ATOM 1302 N N . GLY A 1 165 ? -4.915 7.659 4.822 1.00 68.44 165 GLY A N 1
ATOM 1303 C CA . GLY A 1 165 ? -5.826 7.185 5.854 1.00 68.44 165 GLY A CA 1
ATOM 1304 C C . GLY A 1 165 ? -6.922 8.194 6.192 1.00 68.44 165 GLY A C 1
ATOM 1305 O O . GLY A 1 165 ? -8.089 7.811 6.261 1.00 68.44 165 GLY A O 1
ATOM 1306 N N . LEU A 1 166 ? -6.553 9.473 6.322 1.00 78.06 166 LEU A N 1
ATOM 1307 C CA . LEU A 1 166 ? -7.464 10.592 6.586 1.00 78.06 166 LEU A CA 1
ATOM 1308 C C . LEU A 1 166 ? -8.428 10.881 5.429 1.00 78.06 166 LEU A C 1
ATOM 1310 O O . LEU A 1 166 ? -9.563 11.282 5.668 1.00 78.06 166 LEU A O 1
ATOM 1314 N N . THR A 1 167 ? -7.982 10.695 4.187 1.00 71.06 167 THR A N 1
ATOM 1315 C CA . THR A 1 167 ? -8.776 11.027 2.993 1.00 71.06 167 THR A CA 1
ATOM 1316 C C . THR A 1 167 ? -9.794 9.941 2.664 1.00 71.06 167 THR A C 1
ATOM 1318 O O . THR A 1 167 ? -10.906 10.246 2.239 1.00 71.06 167 THR A O 1
ATOM 1321 N N . TYR A 1 168 ? -9.420 8.670 2.841 1.00 68.25 168 TYR A N 1
ATOM 1322 C CA . TYR A 1 168 ? -10.181 7.545 2.288 1.00 68.25 168 TYR A CA 1
ATOM 1323 C C . TYR A 1 168 ? -10.856 6.657 3.333 1.00 68.25 168 TYR A C 1
ATOM 1325 O O . TYR A 1 168 ? -11.578 5.734 2.958 1.00 68.25 168 TYR A O 1
ATOM 1333 N N . ASN A 1 169 ? -10.656 6.916 4.628 1.00 70.94 169 ASN A N 1
ATOM 1334 C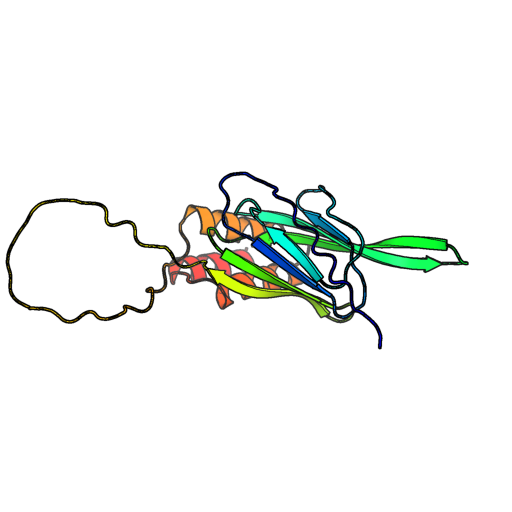 CA . ASN A 1 169 ? -11.374 6.213 5.685 1.00 70.94 169 ASN A CA 1
ATOM 1335 C C . ASN A 1 169 ? -12.283 7.156 6.461 1.00 70.94 169 ASN A C 1
ATOM 1337 O O . ASN A 1 169 ? -11.970 8.318 6.705 1.00 70.94 169 ASN A O 1
ATOM 1341 N N . TRP A 1 170 ? -13.394 6.605 6.930 1.00 75.12 170 TRP A N 1
ATOM 1342 C CA . TRP A 1 170 ? -14.240 7.278 7.897 1.00 75.12 170 TRP A CA 1
ATOM 1343 C C . TRP A 1 170 ? -13.586 7.160 9.270 1.00 75.12 170 TRP A C 1
ATOM 1345 O O . TRP A 1 170 ? -13.366 6.062 9.780 1.00 75.12 170 TRP A O 1
ATOM 1355 N N . LEU A 1 171 ? -13.232 8.296 9.855 1.00 77.56 171 LEU A N 1
ATOM 1356 C CA . LEU A 1 171 ? -12.554 8.384 11.142 1.00 77.56 171 LEU A CA 1
ATOM 1357 C C . LEU A 1 171 ? -13.367 9.297 12.054 1.00 77.56 171 LEU A C 1
ATOM 1359 O O . LEU A 1 171 ? -13.932 10.300 11.620 1.00 77.56 171 LEU A O 1
ATOM 1363 N N . THR A 1 172 ? -13.417 8.960 13.335 1.00 80.19 172 THR A N 1
ATOM 1364 C CA . THR A 1 172 ? -13.925 9.880 14.355 1.00 80.19 172 THR A CA 1
ATOM 1365 C C . THR A 1 172 ? -12.938 11.025 14.576 1.00 80.19 172 THR A C 1
ATOM 1367 O O . THR A 1 172 ? -11.742 10.900 14.312 1.00 80.19 172 THR A O 1
ATOM 1370 N N . THR A 1 173 ? -13.402 12.134 15.151 1.00 80.19 173 THR A N 1
ATOM 1371 C CA . THR A 1 173 ? -12.529 13.261 15.516 1.00 80.19 173 THR A CA 1
ATOM 1372 C C . THR A 1 173 ? -11.389 12.844 16.453 1.00 80.19 173 THR A C 1
ATOM 1374 O O . THR A 1 173 ? -10.276 13.345 16.321 1.00 80.19 173 THR A O 1
ATOM 1377 N N . LEU A 1 174 ? -11.632 11.890 17.362 1.00 82.12 174 LEU A N 1
ATOM 1378 C CA . LEU A 1 174 ? -10.595 11.346 18.249 1.00 82.12 174 LEU A CA 1
ATOM 1379 C C . LEU A 1 174 ? -9.528 10.563 17.476 1.00 82.12 174 LEU A C 1
ATOM 1381 O O . LEU A 1 174 ? -8.346 10.674 17.779 1.00 82.12 174 LEU A O 1
ATOM 1385 N N . GLN A 1 175 ? -9.935 9.815 16.453 1.00 82.00 175 GLN A N 1
ATOM 1386 C CA . GLN A 1 175 ? -9.016 9.086 15.582 1.00 82.00 175 GLN A CA 1
ATOM 1387 C C . GLN A 1 175 ? -8.203 10.036 14.697 1.00 82.00 175 GLN A C 1
ATOM 1389 O O . GLN A 1 175 ? -6.998 9.864 14.569 1.00 82.00 175 GLN A O 1
ATOM 1394 N N . VAL A 1 176 ? -8.816 11.092 14.153 1.00 85.31 176 VAL A N 1
ATOM 1395 C CA . VAL A 1 176 ? -8.081 12.140 13.418 1.00 85.31 176 VAL A CA 1
ATOM 1396 C C . VAL A 1 176 ? -7.043 12.811 14.318 1.00 85.31 176 VAL A C 1
ATOM 1398 O O . VAL A 1 176 ? -5.898 12.984 13.909 1.00 85.31 176 VAL A O 1
ATOM 1401 N N . LYS A 1 177 ? -7.416 13.139 15.561 1.00 84.88 177 LYS A N 1
ATOM 1402 C CA . LYS A 1 177 ? -6.491 13.702 16.548 1.00 84.88 177 LYS A CA 1
ATOM 1403 C C . LYS A 1 177 ? -5.304 12.767 16.803 1.00 84.88 177 LYS A C 1
ATOM 1405 O O . LYS A 1 177 ? -4.169 13.220 16.729 1.00 84.88 177 LYS A O 1
ATOM 1410 N N . ALA A 1 178 ? -5.560 11.482 17.040 1.00 85.94 178 ALA A N 1
ATOM 1411 C CA . ALA A 1 178 ? -4.501 10.506 17.290 1.00 85.94 178 ALA A CA 1
ATOM 1412 C C . ALA A 1 178 ? -3.538 10.352 16.095 1.00 85.94 178 ALA A C 1
ATOM 1414 O O . ALA A 1 178 ? -2.343 10.192 16.304 1.00 85.94 178 ALA A O 1
ATOM 1415 N N . VAL A 1 179 ? -4.021 10.480 14.851 1.00 86.31 179 VAL A N 1
ATOM 1416 C CA . VAL A 1 179 ? -3.154 10.527 13.653 1.00 86.31 179 VAL A CA 1
ATOM 1417 C C . VAL A 1 179 ? -2.298 11.789 13.618 1.00 86.31 179 VAL A C 1
ATOM 1419 O O . VAL A 1 179 ? -1.168 11.744 13.162 1.00 86.31 179 VAL A O 1
ATOM 1422 N N . MET A 1 180 ? -2.812 12.938 14.058 1.00 86.31 180 MET A N 1
ATOM 1423 C CA . MET A 1 180 ? -1.996 14.157 14.106 1.00 86.31 180 MET A CA 1
ATOM 1424 C C . MET A 1 180 ? -0.922 14.078 15.195 1.00 86.31 180 MET A C 1
ATOM 1426 O O . MET A 1 180 ? 0.193 14.550 14.993 1.00 86.31 180 MET A O 1
ATOM 1430 N N . GLU A 1 181 ? -1.233 13.438 16.322 1.00 87.81 181 GLU A N 1
ATOM 1431 C CA . GLU A 1 181 ? -0.301 13.276 17.440 1.00 87.81 181 GLU A CA 1
ATOM 1432 C C . GLU A 1 181 ? 0.917 12.398 17.094 1.00 87.81 181 GLU A C 1
ATOM 1434 O O . GLU A 1 181 ? 1.975 12.620 17.677 1.00 87.81 181 GLU A O 1
ATOM 1439 N N . THR A 1 182 ? 0.847 11.498 16.099 1.00 84.00 182 THR A N 1
ATOM 1440 C CA . THR A 1 182 ? 2.015 10.694 15.661 1.00 84.00 182 THR A CA 1
ATOM 1441 C C . THR A 1 182 ? 3.142 11.513 15.020 1.00 84.00 182 THR A C 1
ATOM 1443 O O . THR A 1 182 ? 4.231 10.988 14.790 1.00 84.00 182 THR A O 1
ATOM 1446 N N . PHE A 1 183 ? 2.888 12.788 14.710 1.00 83.50 183 PHE A N 1
ATOM 1447 C CA . PHE A 1 183 ? 3.842 13.713 14.088 1.00 83.50 183 PHE A CA 1
ATOM 1448 C C . PHE A 1 183 ? 4.371 14.788 15.050 1.00 83.50 183 PHE A C 1
ATOM 1450 O O . PHE A 1 183 ? 5.157 15.645 14.649 1.00 83.50 183 PHE A O 1
ATOM 1457 N N . TRP A 1 184 ? 3.920 14.787 16.307 1.00 74.69 184 TRP A N 1
ATOM 1458 C CA . TRP A 1 184 ? 4.326 15.767 17.326 1.00 74.69 184 TRP A CA 1
ATOM 1459 C C . TRP A 1 184 ? 5.235 15.194 18.416 1.00 74.69 184 TRP A C 1
ATOM 1461 O O . TRP A 1 184 ? 5.634 15.927 19.322 1.00 74.69 184 TRP A O 1
ATOM 1471 N N . THR A 1 185 ? 5.564 13.910 18.320 1.00 56.75 185 THR A N 1
ATOM 1472 C CA . THR A 1 185 ? 6.572 13.216 19.133 1.00 56.75 185 THR A CA 1
ATOM 1473 C C . THR A 1 185 ? 7.885 13.121 18.378 1.00 56.75 185 THR A C 1
ATOM 1475 O O . THR A 1 185 ? 8.929 13.435 18.987 1.00 56.75 185 THR A O 1
#

Secondary structure (DSSP, 8-state):
-----------B--TT---EEEEEESSS-EEEEETTEEEEEEESEEEEESPPSEEEEEEEEEEEEETTEEEEEEEEEEEEEE-TTEEEEEEEETTTEEEEEEEEE------------------------------PPPHHHHHHHHHHHHT-SSHHHHHHHHHHHHHHS---HHHHHHHHHTT--

Sequence (185 aa):
MLLFATTISVASAYPGSRSSLEIVSYSGPISVSVDRQYFGQPTDHFAVDNIKPGNRYIEIFGTRFHHGHAERVKLFAGRVFISNDSRISAVFDERRGFYIAETRPYGTYGYGGYQGYDTYGYGQDQGYYGYASPVPMSSGQFSGYLDAVDDQWTESNRLQVALQGLTYNWLTTLQVKAVMETFWT

Foldseek 3Di:
DDDDDPPAQEDAPDPPAAEKEKEAEPAAWKWKDKQNRTTDDTDRIYMYGNDDAFWIWMWIWDWDDDPNDTDIGTQDIAIDGTHGQWYWYWYAYSVPGIDTDAIGHPDDPDDDDDDDDDDDDDDDDDDDPDDPPQDADDPVSLVRLLVRLVPDPDPVNSVRSLVCCVPHGHHDPVSNVVSVVSVVD